Protein AF-A0A2P6VTB6-F1 (afdb_monomer_lite)

pLDDT: mean 85.29, std 10.43, range [51.31, 97.88]

Secondary structure (DSSP, 8-state):
-EEEPPTT--HHHHHTSSS--SEEEETTEEEEEETTEEEEEETTTTEEEEES---THHHHHHT--S----HHHHH-TTTHHHHHH-TT-------HHHHHHHHHH-TT--HHHHHHHHHHHHHHHSPEETTEEPPPPHHHHHHTS--HHHHHHHHHTSTT--HHHHHHHHHHTS--TT-----HHHHHHHHHHHSSPPPHHHHHHHHGGGHHHHHHHHHHHHHTT-STT----PPPPHHHHTT---

Structure (mmCIF, N/CA/C/O backbone):
data_AF-A0A2P6VTB6-F1
#
_entry.id   AF-A0A2P6VTB6-F1
#
loop_
_atom_site.group_PDB
_atom_site.id
_atom_site.type_symbol
_atom_site.label_atom_id
_atom_site.label_alt_id
_atom_site.label_comp_id
_atom_site.label_asym_id
_atom_site.label_entity_id
_atom_site.label_seq_id
_atom_site.pdbx_PDB_ins_code
_atom_site.Cartn_x
_atom_site.Cartn_y
_atom_site.Cartn_z
_atom_site.occupancy
_atom_site.B_iso_or_equiv
_atom_site.auth_seq_id
_atom_site.auth_comp_id
_atom_site.auth_asym_id
_atom_site.auth_atom_id
_atom_site.pdbx_PDB_model_num
ATOM 1 N N . MET A 1 1 ? -9.271 -1.803 -24.501 1.00 86.69 1 MET A N 1
ATOM 2 C CA . MET A 1 1 ? -8.778 -1.625 -25.882 1.00 86.69 1 MET A CA 1
ATOM 3 C C . MET A 1 1 ? -7.298 -2.010 -25.940 1.00 86.69 1 MET A C 1
ATOM 5 O O . MET A 1 1 ? -6.689 -2.180 -24.891 1.00 86.69 1 MET A O 1
ATOM 9 N N . SER A 1 2 ? -6.741 -2.247 -27.135 1.00 94.38 2 SER A N 1
ATOM 10 C CA . SER A 1 2 ? -5.307 -2.540 -27.313 1.00 94.38 2 SER A CA 1
ATOM 11 C C . SER A 1 2 ? -4.587 -1.292 -27.804 1.00 94.38 2 SER A C 1
ATOM 13 O O . SER A 1 2 ? -5.039 -0.669 -28.762 1.00 94.38 2 SER A O 1
ATOM 15 N N . HIS A 1 3 ? -3.459 -0.969 -27.182 1.00 95.38 3 HIS A N 1
ATOM 16 C CA . HIS A 1 3 ? -2.663 0.228 -27.444 1.00 95.38 3 HIS A CA 1
ATOM 17 C C . HIS A 1 3 ? -1.228 -0.151 -27.835 1.00 95.38 3 HIS A C 1
ATOM 19 O O . HIS A 1 3 ? -0.745 -1.203 -27.409 1.00 95.38 3 HIS A O 1
ATOM 25 N N . PRO A 1 4 ? -0.530 0.659 -28.649 1.00 93.75 4 PRO A N 1
ATOM 26 C CA . PRO A 1 4 ? 0.882 0.434 -28.946 1.00 93.75 4 PRO A CA 1
ATOM 27 C C . PRO A 1 4 ? 1.754 0.686 -27.708 1.00 93.75 4 PRO A C 1
ATOM 29 O O . PRO A 1 4 ? 1.423 1.505 -26.845 1.00 93.75 4 PRO A O 1
ATOM 32 N N . LEU A 1 5 ? 2.880 -0.020 -27.611 1.00 90.31 5 LEU A N 1
ATOM 33 C CA . LEU A 1 5 ? 3.903 0.267 -26.610 1.00 90.31 5 LEU A CA 1
ATOM 34 C C . LEU A 1 5 ? 4.670 1.553 -26.951 1.00 90.31 5 LEU A C 1
ATOM 36 O O . LEU A 1 5 ? 4.875 1.850 -28.127 1.00 90.31 5 LEU A O 1
ATOM 40 N N . PRO A 1 6 ? 5.167 2.289 -25.941 1.00 84.25 6 PRO A N 1
ATOM 41 C CA . PRO A 1 6 ? 6.078 3.402 -26.173 1.00 84.25 6 PRO A CA 1
ATOM 42 C C . PRO A 1 6 ? 7.370 2.951 -26.871 1.00 84.25 6 PRO A C 1
ATOM 44 O O . PRO A 1 6 ? 8.049 2.036 -26.401 1.00 84.25 6 PRO A O 1
ATOM 47 N N . ASP A 1 7 ? 7.758 3.643 -27.942 1.00 83.75 7 ASP A N 1
ATOM 48 C CA . ASP A 1 7 ? 8.920 3.276 -28.757 1.00 83.75 7 ASP A CA 1
ATOM 49 C C . ASP A 1 7 ? 10.234 3.252 -27.970 1.00 83.75 7 ASP A C 1
ATOM 51 O O . ASP A 1 7 ? 10.546 4.173 -27.212 1.00 83.75 7 ASP A O 1
ATOM 55 N N . GLY A 1 8 ? 11.051 2.221 -28.200 1.00 85.69 8 GLY A N 1
ATOM 56 C CA . GLY A 1 8 ? 12.431 2.148 -27.715 1.00 85.69 8 GLY A CA 1
ATOM 57 C C . GLY A 1 8 ? 12.584 1.980 -26.201 1.00 85.69 8 GLY A C 1
ATOM 58 O O . GLY A 1 8 ? 13.654 2.280 -25.678 1.00 85.69 8 GLY A O 1
ATOM 59 N N . VAL A 1 9 ? 11.542 1.557 -25.479 1.00 88.44 9 VAL A N 1
ATOM 60 C CA . VAL A 1 9 ? 11.652 1.156 -24.067 1.00 88.44 9 VAL A CA 1
ATOM 61 C C . VAL A 1 9 ? 12.290 -0.231 -23.942 1.00 88.44 9 VAL A C 1
ATOM 63 O O . VAL A 1 9 ? 11.958 -1.150 -24.683 1.00 88.44 9 VAL A O 1
ATOM 66 N N . ASP A 1 10 ? 13.198 -0.384 -22.984 1.00 91.00 10 ASP A N 1
ATOM 67 C CA . ASP A 1 10 ? 13.733 -1.677 -22.563 1.00 91.00 10 ASP A CA 1
ATOM 68 C C . ASP A 1 10 ? 12.869 -2.191 -21.406 1.00 91.00 10 ASP A C 1
ATOM 70 O O . ASP A 1 10 ? 13.062 -1.806 -20.250 1.00 91.00 10 ASP A O 1
ATOM 74 N N . LEU A 1 11 ? 11.846 -2.989 -21.731 1.00 92.75 11 LEU A N 1
ATOM 75 C CA . LEU A 1 11 ? 10.883 -3.483 -20.743 1.00 92.75 11 LEU A CA 1
ATOM 76 C C . LEU A 1 11 ? 11.554 -4.327 -19.662 1.00 92.75 11 LEU A C 1
ATOM 78 O O . LEU A 1 11 ? 11.193 -4.204 -18.495 1.00 92.75 11 LEU A O 1
ATOM 82 N N . GLU A 1 12 ? 12.530 -5.156 -20.033 1.00 91.81 12 GLU A N 1
ATOM 83 C CA . GLU A 1 12 ? 13.196 -6.043 -19.086 1.00 91.81 12 GLU A CA 1
ATOM 84 C C . GLU A 1 12 ? 13.965 -5.228 -18.043 1.00 91.81 12 GLU A C 1
ATOM 86 O O . GLU A 1 12 ? 13.734 -5.363 -16.837 1.00 91.81 12 GLU A O 1
ATOM 91 N N . ALA A 1 13 ? 14.801 -4.298 -18.510 1.00 89.81 13 ALA A N 1
ATOM 92 C CA . ALA A 1 13 ? 15.576 -3.437 -17.630 1.00 89.81 13 ALA A CA 1
ATOM 93 C C . ALA A 1 13 ? 14.684 -2.505 -16.791 1.00 89.81 13 ALA A C 1
ATOM 95 O O . ALA A 1 13 ? 15.004 -2.210 -15.638 1.00 89.81 13 ALA A O 1
ATOM 96 N N . CYS A 1 14 ? 13.555 -2.040 -17.336 1.00 91.62 14 CYS A N 1
ATOM 97 C CA . CYS A 1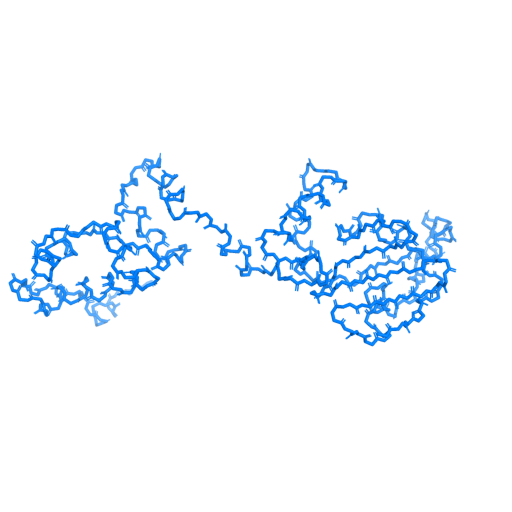 14 ? 12.656 -1.145 -16.613 1.00 91.62 14 CYS A CA 1
ATOM 98 C C . CYS A 1 14 ? 11.820 -1.875 -15.553 1.00 91.62 14 CYS A C 1
ATOM 100 O O . CYS A 1 14 ? 11.787 -1.441 -14.402 1.00 91.62 14 CYS A O 1
ATOM 102 N N . LEU A 1 15 ? 11.153 -2.968 -15.926 1.00 93.69 15 LEU A N 1
ATOM 103 C CA . LEU A 1 15 ? 10.133 -3.622 -15.100 1.00 93.69 15 LEU A CA 1
ATOM 104 C C . LEU A 1 15 ? 10.715 -4.646 -14.122 1.00 93.69 15 LEU A C 1
ATOM 106 O O . LEU A 1 15 ? 10.150 -4.848 -13.049 1.00 93.69 15 LEU A O 1
ATOM 110 N N . PHE A 1 16 ? 11.858 -5.249 -14.461 1.00 91.81 16 PHE A N 1
ATOM 111 C CA . PHE A 1 16 ? 12.511 -6.278 -13.645 1.00 91.81 16 PHE A CA 1
ATOM 112 C C . PHE A 1 16 ? 13.874 -5.837 -13.086 1.00 91.81 16 PHE A C 1
ATOM 114 O O . PHE A 1 16 ? 14.456 -6.536 -12.258 1.00 91.81 16 PHE A O 1
ATOM 121 N N . GLY A 1 17 ? 14.361 -4.644 -13.453 1.00 85.75 17 GLY A N 1
ATOM 122 C CA . GLY A 1 17 ? 15.642 -4.080 -13.000 1.00 85.75 17 GLY A CA 1
ATOM 123 C C . GLY A 1 17 ? 15.677 -3.568 -11.552 1.00 85.75 17 GLY A C 1
ATOM 124 O O . GLY A 1 17 ? 16.596 -2.841 -11.185 1.00 85.75 17 GLY A O 1
ATOM 125 N N . GLY A 1 18 ? 14.683 -3.911 -10.725 1.00 86.50 18 GLY A N 1
ATOM 126 C CA . GLY A 1 18 ? 14.663 -3.618 -9.286 1.00 86.50 18 GLY A CA 1
ATOM 127 C C . GLY A 1 18 ? 14.080 -2.261 -8.880 1.00 86.50 18 GLY A C 1
ATOM 128 O O . GLY A 1 18 ? 14.090 -1.938 -7.695 1.00 86.50 18 GLY A O 1
ATOM 129 N N . GLN A 1 19 ? 13.558 -1.472 -9.824 1.00 91.81 19 GLN A N 1
ATOM 130 C CA . GLN A 1 19 ? 12.785 -0.264 -9.505 1.00 91.81 19 GLN A CA 1
ATOM 131 C C . GLN A 1 19 ? 11.294 -0.554 -9.290 1.00 91.81 19 GLN A C 1
ATOM 133 O O . GLN A 1 19 ? 10.661 0.175 -8.535 1.00 91.81 19 GLN A O 1
ATOM 138 N N . ALA A 1 20 ? 10.754 -1.616 -9.895 1.00 92.06 20 ALA A N 1
ATOM 139 C CA . ALA A 1 20 ? 9.372 -2.059 -9.727 1.00 92.06 20 ALA A CA 1
ATOM 140 C C . ALA A 1 20 ? 9.301 -3.530 -9.299 1.00 92.06 20 ALA A C 1
ATOM 142 O O . ALA A 1 20 ? 10.211 -4.318 -9.557 1.00 92.06 20 ALA A O 1
ATOM 143 N N . PHE A 1 21 ? 8.202 -3.890 -8.630 1.00 93.19 21 PHE A N 1
ATOM 144 C CA . PHE A 1 21 ? 8.019 -5.214 -8.018 1.00 93.19 21 PHE A CA 1
ATOM 145 C C . PHE A 1 21 ? 6.604 -5.784 -8.197 1.00 93.19 21 PHE A C 1
ATOM 147 O O . PHE A 1 21 ? 6.263 -6.806 -7.606 1.00 93.19 21 PHE A O 1
ATOM 154 N N . THR A 1 22 ? 5.769 -5.124 -8.995 1.00 94.56 22 THR A N 1
ATOM 155 C CA . THR A 1 22 ? 4.380 -5.518 -9.275 1.00 94.56 22 THR A CA 1
ATOM 156 C C . THR A 1 22 ? 4.203 -6.058 -10.692 1.00 94.56 22 THR A C 1
ATOM 158 O O . THR A 1 22 ? 3.074 -6.175 -11.154 1.00 94.56 22 THR A O 1
ATOM 161 N N . TRP A 1 23 ? 5.307 -6.395 -11.368 1.00 95.88 23 TRP A N 1
ATOM 162 C CA . TRP A 1 23 ? 5.338 -6.978 -12.709 1.00 95.88 23 TRP A CA 1
ATOM 163 C C . TRP A 1 23 ? 5.807 -8.431 -12.665 1.00 95.88 23 TRP A C 1
ATOM 165 O O . TRP A 1 23 ? 6.668 -8.785 -11.851 1.00 95.88 23 TRP A O 1
ATOM 175 N N . TRP A 1 24 ? 5.251 -9.267 -13.537 1.00 93.44 24 TRP A N 1
ATOM 176 C CA . TRP A 1 24 ? 5.597 -10.678 -13.685 1.00 93.44 24 TRP A CA 1
ATOM 177 C C . TRP A 1 24 ? 5.439 -11.134 -15.139 1.00 93.44 24 TRP A C 1
ATOM 179 O O . TRP A 1 24 ? 4.647 -10.580 -15.895 1.00 93.44 24 TRP A O 1
ATOM 189 N N . SER A 1 25 ? 6.194 -12.154 -15.539 1.00 92.19 25 SER A N 1
ATOM 190 C CA . SER A 1 25 ? 5.983 -12.827 -16.824 1.00 92.19 25 SER A CA 1
ATOM 191 C C . SER A 1 25 ? 4.843 -13.839 -16.698 1.00 92.19 25 SER A C 1
ATOM 193 O O . SER A 1 25 ? 4.791 -14.582 -15.713 1.00 92.19 25 SER A O 1
ATOM 195 N N . ALA A 1 26 ? 3.958 -13.890 -17.689 1.00 90.25 26 ALA A N 1
ATOM 196 C CA . ALA A 1 26 ? 2.899 -14.886 -17.797 1.00 90.25 26 ALA A CA 1
ATOM 197 C C . ALA A 1 26 ? 2.820 -15.374 -19.247 1.00 90.25 26 ALA A C 1
ATOM 199 O O . ALA A 1 26 ? 2.449 -14.613 -20.130 1.00 90.25 26 ALA A O 1
ATOM 200 N N . ASP A 1 27 ? 3.177 -16.634 -19.493 1.00 89.06 27 ASP A N 1
ATOM 201 C CA . ASP A 1 27 ? 3.261 -17.204 -20.844 1.00 89.06 27 ASP A CA 1
ATOM 202 C C . ASP A 1 27 ? 4.061 -16.295 -21.805 1.00 89.06 27 ASP A C 1
ATOM 204 O O . ASP A 1 27 ? 5.255 -16.075 -21.587 1.00 89.06 27 ASP A O 1
ATOM 208 N N . ASP A 1 28 ? 3.400 -15.747 -22.829 1.00 91.38 28 ASP A N 1
ATOM 209 C CA . ASP A 1 28 ? 3.975 -14.847 -23.836 1.00 91.38 28 ASP A CA 1
ATOM 210 C C . ASP A 1 28 ? 3.754 -13.351 -23.520 1.00 91.38 28 ASP A C 1
ATOM 212 O O . ASP A 1 28 ? 4.103 -12.489 -24.330 1.00 91.38 28 ASP A O 1
ATOM 216 N N . THR A 1 29 ? 3.171 -13.016 -22.363 1.00 95.38 29 THR A N 1
ATOM 217 C CA . THR A 1 29 ? 2.898 -11.637 -21.933 1.00 95.38 29 THR A CA 1
ATOM 218 C C . THR A 1 29 ? 3.708 -11.229 -20.702 1.00 95.38 29 THR A C 1
ATOM 220 O O . THR A 1 29 ? 4.228 -12.036 -19.924 1.00 95.38 29 THR A O 1
ATOM 223 N N . ILE A 1 30 ? 3.834 -9.916 -20.528 1.00 96.75 30 ILE A N 1
ATOM 224 C CA . ILE A 1 30 ? 4.301 -9.291 -19.295 1.00 96.75 30 ILE A CA 1
ATOM 225 C C . ILE A 1 30 ? 3.090 -8.650 -18.633 1.00 96.75 30 ILE A C 1
ATOM 227 O O . ILE A 1 30 ? 2.462 -7.749 -19.185 1.00 96.75 30 ILE A O 1
ATOM 231 N N . GLU A 1 31 ? 2.779 -9.102 -17.434 1.00 96.69 31 GLU A N 1
ATOM 232 C CA . GLU A 1 31 ? 1.645 -8.638 -16.654 1.00 96.69 31 GLU A CA 1
ATOM 233 C C . GLU A 1 31 ? 2.121 -7.719 -15.534 1.00 96.69 31 GLU A C 1
ATOM 235 O O . GLU A 1 31 ? 3.214 -7.891 -14.987 1.00 96.69 31 GLU A O 1
ATOM 240 N N . GLY A 1 32 ? 1.293 -6.750 -15.163 1.00 96.44 32 GLY A N 1
ATOM 241 C CA . GLY A 1 32 ? 1.609 -5.830 -14.085 1.00 96.44 32 GLY A CA 1
ATOM 242 C C . GLY A 1 32 ? 0.392 -5.245 -13.405 1.00 96.44 32 GLY A C 1
ATOM 243 O O . GLY A 1 32 ? -0.698 -5.176 -13.971 1.00 96.44 32 GLY A O 1
ATOM 244 N N . LEU A 1 33 ? 0.601 -4.793 -12.174 1.00 96.81 33 LEU A N 1
ATOM 245 C CA . LEU A 1 33 ? -0.372 -4.019 -11.415 1.00 96.81 33 LEU A CA 1
ATOM 246 C C . LEU A 1 33 ? 0.199 -2.637 -11.139 1.00 96.81 33 LEU A C 1
ATOM 248 O O . LEU A 1 33 ? 1.287 -2.514 -10.571 1.00 96.81 33 LEU A O 1
ATOM 252 N N . THR A 1 34 ? -0.543 -1.605 -11.523 1.00 95.69 34 THR A N 1
ATOM 253 C CA . THR A 1 34 ? -0.240 -0.237 -11.107 1.00 95.69 34 THR A CA 1
ATOM 254 C C . THR A 1 34 ? -1.479 0.647 -11.127 1.00 95.69 34 THR A C 1
ATOM 256 O O . THR A 1 34 ? -2.328 0.520 -12.012 1.00 95.69 34 THR A O 1
ATOM 259 N N . ARG A 1 35 ? -1.602 1.549 -10.150 1.00 95.19 35 ARG A N 1
ATOM 260 C CA . ARG A 1 35 ? -2.705 2.517 -10.018 1.00 95.19 35 ARG A CA 1
ATOM 261 C C . ARG A 1 35 ? -4.078 1.840 -10.106 1.00 95.19 35 ARG A C 1
ATOM 263 O O . ARG A 1 35 ? -4.944 2.249 -10.887 1.00 95.19 35 ARG A O 1
ATOM 270 N N . GLY A 1 36 ? -4.239 0.732 -9.378 1.00 94.81 36 GLY A N 1
ATOM 271 C CA . GLY A 1 36 ? -5.474 -0.065 -9.367 1.00 94.81 36 GLY A CA 1
ATOM 272 C C . GLY A 1 36 ? -5.839 -0.702 -10.714 1.00 94.81 36 GLY A C 1
ATOM 273 O O . GLY A 1 36 ? -6.993 -1.054 -10.934 1.00 94.81 36 GLY A O 1
ATOM 274 N N . THR A 1 37 ? -4.886 -0.802 -11.642 1.00 97.06 37 THR A N 1
ATOM 275 C CA . THR A 1 37 ? -5.102 -1.282 -13.010 1.00 97.06 37 THR A CA 1
ATOM 276 C C . THR A 1 37 ? -4.205 -2.487 -13.270 1.00 97.06 37 THR A C 1
ATOM 278 O O . THR A 1 37 ? -3.004 -2.437 -12.997 1.00 97.06 37 THR A O 1
ATOM 281 N N . ARG A 1 38 ? -4.778 -3.563 -13.815 1.00 97.38 38 ARG A N 1
ATOM 282 C CA . ARG A 1 38 ? -4.015 -4.673 -14.389 1.00 97.38 38 ARG A CA 1
ATOM 283 C C . ARG A 1 38 ? -3.624 -4.311 -15.813 1.00 97.38 38 ARG A C 1
ATOM 285 O O . ARG A 1 38 ? -4.484 -3.931 -16.601 1.00 97.38 38 ARG A O 1
ATOM 292 N N . VAL A 1 39 ? -2.345 -4.435 -16.135 1.00 97.50 39 VAL A N 1
ATOM 293 C CA . VAL A 1 39 ? -1.781 -4.184 -17.462 1.00 97.50 39 VAL A CA 1
ATOM 294 C C . VAL A 1 39 ? -1.221 -5.494 -18.004 1.00 97.50 39 VAL A C 1
ATOM 296 O O . VAL A 1 39 ? -0.474 -6.167 -17.303 1.00 97.50 39 VAL A O 1
ATOM 299 N N . SER A 1 40 ? -1.556 -5.825 -19.248 1.00 97.25 40 SER A N 1
ATOM 300 C CA . SER A 1 40 ? -1.017 -6.972 -19.986 1.00 97.25 40 SER A CA 1
ATOM 301 C C . SER A 1 40 ? -0.289 -6.456 -21.220 1.00 97.25 40 SER A C 1
ATOM 303 O O . SER A 1 40 ? -0.914 -5.870 -22.106 1.00 97.25 40 SER A O 1
ATOM 305 N N . ILE A 1 41 ? 1.017 -6.683 -21.296 1.00 97.62 41 ILE A N 1
ATOM 306 C CA . ILE A 1 41 ? 1.893 -6.296 -22.402 1.00 97.62 41 ILE A CA 1
ATOM 307 C C . ILE A 1 41 ? 2.216 -7.533 -23.242 1.00 97.62 41 ILE A C 1
ATOM 309 O O . ILE A 1 41 ? 2.724 -8.518 -22.721 1.00 97.62 41 ILE A O 1
ATOM 313 N N . ASP A 1 42 ? 1.985 -7.452 -24.548 1.00 96.38 42 ASP A N 1
ATOM 314 C CA . ASP A 1 42 ? 2.505 -8.382 -25.550 1.00 96.38 42 ASP A CA 1
ATOM 315 C C . ASP A 1 42 ? 3.794 -7.778 -26.143 1.00 96.38 42 ASP A C 1
ATOM 317 O O . ASP A 1 42 ? 3.728 -6.868 -26.985 1.00 96.38 42 ASP A O 1
ATOM 321 N N . PRO A 1 43 ? 4.981 -8.231 -25.696 1.00 92.19 43 PRO A N 1
ATOM 322 C CA . PRO A 1 43 ? 6.251 -7.668 -26.136 1.00 92.19 43 PRO A CA 1
ATOM 323 C C . PRO A 1 43 ? 6.584 -8.028 -27.590 1.00 92.19 43 PRO A C 1
ATOM 325 O O . PRO A 1 43 ? 7.368 -7.321 -28.219 1.00 92.19 43 PRO A O 1
ATOM 328 N N . VAL A 1 44 ? 5.993 -9.096 -28.142 1.00 91.62 44 VAL A N 1
ATOM 329 C CA . VAL A 1 44 ? 6.240 -9.545 -29.521 1.00 91.62 44 VAL A CA 1
ATOM 330 C C . VAL A 1 44 ? 5.464 -8.681 -30.508 1.00 91.62 44 VAL A C 1
ATOM 332 O O . VAL A 1 44 ? 6.005 -8.262 -31.530 1.00 91.62 44 VAL A O 1
ATOM 335 N N . ARG A 1 45 ? 4.195 -8.394 -30.203 1.00 94.00 45 ARG A N 1
ATOM 336 C CA . ARG A 1 45 ? 3.349 -7.511 -31.020 1.00 94.00 45 ARG A CA 1
ATOM 337 C C . ARG A 1 45 ? 3.604 -6.034 -30.761 1.00 94.00 45 ARG A C 1
ATOM 339 O O . ARG A 1 45 ? 3.174 -5.205 -31.558 1.00 94.00 45 ARG A O 1
ATOM 346 N N . GLY A 1 46 ? 4.286 -5.704 -29.668 1.00 93.38 46 GLY A N 1
ATOM 347 C CA . GLY A 1 46 ? 4.538 -4.322 -29.284 1.00 93.38 46 GLY A CA 1
ATOM 348 C C . GLY A 1 46 ? 3.266 -3.614 -28.821 1.00 93.38 46 GLY A C 1
ATOM 349 O O . GLY A 1 46 ? 3.086 -2.429 -29.092 1.00 93.38 46 GLY A O 1
ATOM 350 N N . THR A 1 47 ? 2.356 -4.338 -28.167 1.00 96.00 47 THR A N 1
ATOM 351 C CA . THR A 1 47 ? 1.043 -3.822 -27.758 1.00 96.00 47 THR A CA 1
ATOM 352 C C . THR A 1 47 ? 0.759 -4.103 -26.295 1.00 96.00 47 THR A C 1
ATOM 354 O O . THR A 1 47 ? 1.343 -5.005 -25.705 1.00 96.00 47 THR A O 1
ATOM 357 N N . TRP A 1 48 ? -0.179 -3.374 -25.707 1.00 97.38 48 TRP A N 1
ATOM 358 C CA . TRP A 1 48 ? -0.646 -3.623 -24.352 1.00 97.38 48 TRP A CA 1
ATOM 359 C C . TRP A 1 48 ? -2.148 -3.380 -24.215 1.00 97.38 48 TRP A C 1
ATOM 361 O O . TRP A 1 48 ? -2.765 -2.668 -25.007 1.00 97.38 48 TRP A O 1
ATOM 371 N N . THR A 1 49 ? -2.734 -3.991 -23.194 1.00 97.50 49 THR A N 1
ATOM 372 C CA . THR A 1 49 ? -4.133 -3.826 -22.791 1.00 97.50 49 THR A CA 1
ATOM 373 C C . THR A 1 49 ? -4.200 -3.577 -21.289 1.00 97.50 49 THR A C 1
ATOM 375 O O . THR A 1 49 ? -3.230 -3.825 -20.566 1.00 97.50 49 THR A O 1
ATOM 378 N N . SER A 1 50 ? -5.335 -3.077 -20.804 1.00 97.88 50 SER A N 1
ATOM 379 C CA . SER A 1 50 ? -5.552 -2.882 -19.373 1.00 97.88 50 SER A CA 1
ATOM 380 C C . SER A 1 50 ? -6.973 -3.190 -18.931 1.00 97.88 50 SER A C 1
ATOM 382 O O . SER A 1 50 ? -7.915 -3.102 -19.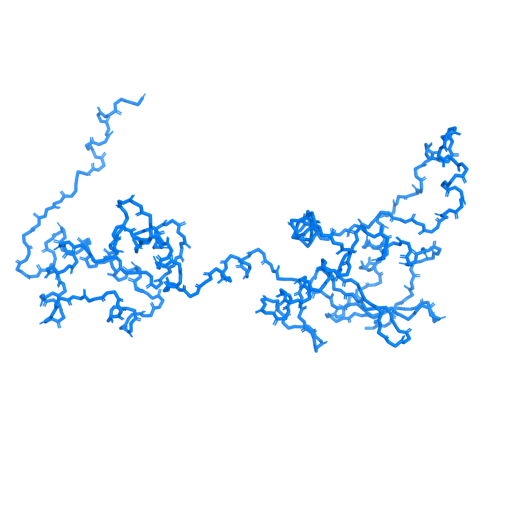720 1.00 97.88 50 SER A O 1
ATOM 384 N N . THR A 1 51 ? -7.103 -3.528 -17.648 1.00 96.88 51 THR A N 1
ATOM 385 C CA . THR A 1 51 ? -8.380 -3.622 -16.944 1.00 96.88 51 THR A CA 1
ATOM 386 C C . THR A 1 51 ? -8.291 -2.871 -15.607 1.00 96.88 51 THR A C 1
ATOM 388 O O . THR A 1 51 ? -7.416 -3.196 -14.802 1.00 96.88 51 THR A O 1
ATOM 391 N N . PRO A 1 52 ? -9.171 -1.888 -15.329 1.00 96.31 52 PRO A N 1
ATOM 392 C CA . PRO A 1 52 ? -10.138 -1.305 -16.265 1.00 96.31 52 PRO A CA 1
ATOM 393 C C . PRO A 1 52 ? -9.442 -0.675 -17.477 1.00 96.31 52 PRO A C 1
ATOM 395 O O . PRO A 1 52 ? -8.247 -0.398 -17.426 1.00 96.31 52 PRO A O 1
ATOM 398 N N . ASP A 1 53 ? -10.194 -0.462 -18.556 1.00 97.19 53 ASP A N 1
ATOM 399 C CA . ASP A 1 53 ? -9.640 0.100 -19.787 1.00 97.19 53 ASP A CA 1
ATOM 400 C C . ASP A 1 53 ? -9.075 1.509 -19.545 1.00 97.19 53 ASP A C 1
ATOM 402 O O . ASP A 1 53 ? -9.742 2.366 -18.953 1.00 97.19 53 ASP A O 1
ATOM 406 N N . ARG A 1 54 ? -7.841 1.744 -19.990 1.00 96.75 54 ARG A N 1
ATOM 407 C CA . ARG A 1 54 ? -7.126 3.022 -19.893 1.00 96.75 54 ARG A CA 1
ATOM 408 C C . ARG A 1 54 ? -6.733 3.505 -21.281 1.00 96.75 54 ARG A C 1
ATOM 410 O O . ARG A 1 54 ? -6.544 2.700 -22.182 1.00 96.75 54 ARG A O 1
ATOM 417 N N . ASP A 1 55 ? -6.585 4.817 -21.438 1.00 95.19 55 ASP A N 1
ATOM 418 C CA . ASP A 1 55 ? -6.089 5.399 -22.682 1.00 95.19 55 ASP A CA 1
ATOM 419 C C . ASP A 1 55 ? -4.601 5.085 -22.924 1.00 95.19 55 ASP A C 1
ATOM 421 O O . ASP A 1 55 ? -3.862 4.688 -22.019 1.00 95.19 55 ASP A O 1
ATOM 425 N N . GLU A 1 56 ? -4.151 5.302 -24.162 1.00 90.31 56 GLU A N 1
ATOM 426 C CA . GLU A 1 56 ? -2.777 5.022 -24.595 1.00 90.31 56 GLU A CA 1
ATOM 427 C C . GLU A 1 56 ? -1.698 5.750 -23.771 1.00 90.31 56 GLU A C 1
ATOM 429 O O . GLU A 1 56 ? -0.575 5.256 -23.641 1.00 90.31 56 GLU A O 1
ATOM 434 N N . GLY A 1 57 ? -2.036 6.896 -23.171 1.00 91.69 57 GLY A N 1
ATOM 435 C CA . GLY A 1 57 ? -1.132 7.702 -22.360 1.00 91.69 57 GLY A CA 1
ATOM 436 C C . GLY A 1 57 ? -0.841 7.098 -20.987 1.00 91.69 57 GLY A C 1
ATOM 437 O O . GLY A 1 57 ? 0.176 7.437 -20.382 1.00 91.69 57 GLY A O 1
ATOM 438 N N . PHE A 1 58 ? -1.672 6.174 -20.495 1.00 94.56 58 PHE A N 1
ATOM 439 C CA . PHE A 1 58 ? -1.535 5.608 -19.152 1.00 94.56 58 PHE A CA 1
ATOM 440 C C . PHE A 1 58 ? -0.219 4.846 -18.960 1.00 94.56 58 PHE A C 1
ATOM 442 O O . PHE A 1 58 ? 0.558 5.156 -18.049 1.00 94.56 58 PHE A O 1
ATOM 449 N N . LEU A 1 59 ? 0.062 3.862 -19.824 1.00 93.81 59 LEU A N 1
ATOM 450 C CA . LEU A 1 59 ? 1.299 3.088 -19.718 1.00 93.81 59 LEU A CA 1
ATOM 451 C C . LEU A 1 59 ? 2.513 3.922 -20.139 1.00 93.81 59 LEU A C 1
ATOM 453 O O . LEU A 1 59 ? 3.583 3.768 -19.554 1.00 93.81 59 LEU A O 1
ATOM 457 N N . ALA A 1 60 ? 2.351 4.834 -21.103 1.00 90.31 60 ALA A N 1
ATOM 458 C CA . ALA A 1 60 ? 3.410 5.756 -21.508 1.00 90.31 60 ALA A CA 1
ATOM 459 C C . ALA A 1 60 ? 3.866 6.648 -20.343 1.00 90.31 60 ALA A C 1
ATOM 461 O O . ALA A 1 60 ? 5.067 6.781 -20.114 1.00 90.31 60 ALA A O 1
ATOM 462 N N . ALA A 1 61 ? 2.927 7.183 -19.557 1.00 90.31 61 ALA A N 1
ATOM 463 C CA . ALA A 1 61 ? 3.239 7.946 -18.355 1.00 90.31 61 ALA A CA 1
ATOM 464 C C . ALA A 1 61 ? 3.994 7.092 -17.323 1.00 90.31 61 ALA A C 1
ATOM 466 O O . ALA A 1 61 ? 5.020 7.531 -16.804 1.00 90.31 61 ALA A O 1
ATOM 467 N N . TYR A 1 62 ? 3.542 5.855 -17.074 1.00 93.31 62 TYR A N 1
ATOM 468 C CA . TYR A 1 62 ? 4.200 4.933 -16.140 1.00 93.31 62 TYR A CA 1
ATOM 469 C C . TYR A 1 62 ? 5.623 4.552 -16.572 1.00 93.31 62 TYR A C 1
ATOM 471 O O . TYR A 1 62 ? 6.553 4.634 -15.772 1.00 93.31 62 TYR A O 1
ATOM 479 N N . LEU A 1 63 ? 5.818 4.179 -17.842 1.00 90.62 63 LEU A N 1
ATOM 480 C CA . LEU A 1 63 ? 7.115 3.782 -18.406 1.00 90.62 63 LEU A CA 1
ATOM 481 C C . LEU A 1 63 ? 8.072 4.965 -18.618 1.00 90.62 63 LEU A C 1
ATOM 483 O O . LEU A 1 63 ? 9.101 4.818 -19.274 1.00 90.62 63 LEU A O 1
ATOM 487 N N . GLY A 1 64 ? 7.761 6.128 -18.057 1.00 75.44 64 GLY A N 1
ATOM 488 C CA . GLY A 1 64 ? 8.614 7.299 -18.064 1.00 75.44 64 GLY A CA 1
ATOM 489 C C . GLY A 1 64 ? 7.901 8.492 -18.674 1.00 75.44 64 GLY A C 1
ATOM 490 O O . GLY A 1 64 ? 7.752 8.599 -19.889 1.00 75.44 64 GLY A O 1
ATOM 491 N N . ARG A 1 65 ? 7.565 9.436 -17.793 1.00 56.38 65 ARG A N 1
ATOM 492 C CA . ARG A 1 65 ? 7.358 10.868 -18.052 1.00 56.38 65 ARG A CA 1
ATOM 493 C C . ARG A 1 65 ? 8.261 11.330 -19.202 1.00 56.38 65 ARG A C 1
ATOM 495 O O . ARG A 1 65 ? 9.456 11.065 -19.118 1.00 56.38 65 ARG A O 1
ATOM 502 N N . GLU A 1 66 ? 7.740 12.027 -20.217 1.00 51.31 66 GLU A N 1
ATOM 503 C CA . GLU A 1 66 ? 8.496 12.643 -21.331 1.00 51.31 66 GLU A CA 1
ATOM 504 C C . GLU A 1 66 ? 9.740 13.429 -20.861 1.00 51.31 66 GLU A C 1
ATOM 506 O O . GLU A 1 66 ? 9.752 14.653 -20.724 1.00 51.31 66 GLU A O 1
ATOM 511 N N . ARG A 1 67 ? 10.829 12.728 -20.574 1.00 54.47 67 ARG A N 1
ATOM 512 C CA . ARG A 1 67 ? 12.106 13.298 -20.182 1.00 54.47 67 ARG A CA 1
ATOM 513 C C . ARG A 1 67 ? 13.138 12.531 -20.966 1.00 54.47 67 ARG A C 1
ATOM 515 O O . ARG A 1 67 ? 13.522 11.419 -20.618 1.00 54.47 67 ARG A O 1
ATOM 522 N N . THR A 1 68 ? 13.553 13.157 -22.062 1.00 56.19 68 THR A N 1
ATOM 523 C CA . THR A 1 68 ? 14.808 12.878 -22.757 1.00 56.19 68 THR A CA 1
ATOM 524 C C . THR A 1 68 ? 15.851 12.395 -21.759 1.00 56.19 68 THR A C 1
ATOM 526 O O . THR A 1 68 ? 16.044 13.057 -20.731 1.00 56.19 68 THR A O 1
ATOM 529 N N . ARG A 1 69 ? 16.519 11.271 -22.061 1.00 64.31 69 ARG A N 1
ATOM 530 C CA . ARG A 1 69 ? 17.712 10.813 -21.337 1.00 64.31 69 ARG A CA 1
ATOM 531 C C . ARG A 1 69 ? 18.518 12.040 -20.896 1.00 64.31 69 ARG A C 1
ATOM 533 O O . ARG A 1 69 ? 18.842 12.849 -21.770 1.00 64.31 69 ARG A O 1
ATOM 540 N N . PRO A 1 70 ? 18.809 12.217 -19.594 1.00 66.25 70 PRO A N 1
ATOM 541 C CA . PRO A 1 70 ? 19.495 13.409 -19.127 1.00 66.25 70 PRO A CA 1
ATOM 542 C C . PRO A 1 70 ? 20.757 13.619 -19.959 1.00 66.25 70 PRO A C 1
ATOM 544 O O . PRO A 1 70 ? 21.631 12.753 -19.971 1.00 66.25 70 PRO A O 1
ATOM 547 N N . ARG A 1 71 ? 20.841 14.743 -20.680 1.00 68.19 71 ARG A N 1
ATOM 548 C CA . ARG A 1 71 ? 21.996 15.064 -21.533 1.00 68.19 71 ARG A CA 1
ATOM 549 C C . ARG A 1 71 ? 23.309 14.935 -20.752 1.00 68.19 71 ARG A C 1
ATOM 551 O O . ARG A 1 71 ? 24.272 14.378 -21.264 1.00 68.19 71 ARG A O 1
ATOM 558 N N . ALA A 1 72 ? 23.269 15.327 -19.478 1.00 74.88 72 ALA A N 1
ATOM 559 C CA . ALA A 1 72 ? 24.357 15.176 -18.523 1.00 74.88 72 ALA A CA 1
ATOM 560 C C . ALA A 1 72 ? 24.888 13.734 -18.412 1.00 74.88 72 ALA A C 1
ATOM 562 O O . ALA A 1 72 ? 26.094 13.560 -18.387 1.00 74.88 72 ALA A O 1
ATOM 563 N N . LEU A 1 73 ? 24.034 12.700 -18.423 1.00 79.38 73 LEU A N 1
ATOM 564 C CA . LEU A 1 73 ? 24.491 11.303 -18.352 1.00 79.38 73 LEU A CA 1
ATOM 565 C C . LEU A 1 73 ? 25.209 10.858 -19.625 1.00 79.38 73 LEU A C 1
ATOM 567 O O . LEU A 1 73 ? 26.108 10.034 -19.554 1.00 79.38 73 LEU A O 1
ATOM 571 N N . ALA A 1 74 ? 24.803 11.357 -20.796 1.00 76.19 74 ALA A N 1
ATOM 572 C CA . ALA A 1 74 ? 25.449 10.995 -22.057 1.00 76.19 74 ALA A CA 1
ATOM 573 C C . ALA A 1 74 ? 26.835 11.647 -22.205 1.00 76.19 74 ALA A C 1
ATOM 575 O O . ALA A 1 74 ? 27.719 11.068 -22.842 1.00 76.19 74 ALA A O 1
ATOM 576 N N . GLU A 1 75 ? 27.003 12.832 -21.622 1.00 83.56 75 GLU A N 1
ATOM 577 C CA . GLU A 1 75 ? 28.246 13.608 -21.600 1.00 83.56 75 GLU A CA 1
ATOM 578 C C . GLU A 1 75 ? 29.127 13.280 -20.375 1.00 83.56 75 GLU A C 1
ATOM 580 O O . GLU A 1 75 ? 30.264 13.742 -20.308 1.00 83.56 75 GLU A O 1
ATOM 585 N N . ASP A 1 76 ? 28.637 12.457 -19.440 1.00 89.12 76 ASP A N 1
ATOM 586 C CA . ASP A 1 76 ? 29.364 12.064 -18.233 1.00 89.12 76 ASP A CA 1
ATOM 587 C C . ASP A 1 76 ? 30.609 11.216 -18.576 1.00 89.12 76 ASP A C 1
ATOM 589 O O . ASP A 1 76 ? 30.496 10.246 -19.343 1.00 89.12 76 ASP A O 1
ATOM 593 N N . PRO A 1 77 ? 31.798 11.558 -18.042 1.00 91.06 77 PRO A N 1
ATOM 594 C CA . PRO A 1 77 ? 33.043 10.867 -18.369 1.00 91.06 77 PRO A CA 1
ATOM 595 C C . PRO A 1 77 ? 33.072 9.413 -17.881 1.00 91.06 77 PRO A C 1
ATOM 597 O O . PRO A 1 77 ? 33.676 8.570 -18.547 1.00 91.06 77 PRO A O 1
ATOM 600 N N . ASP A 1 78 ? 32.387 9.104 -16.780 1.00 92.88 78 ASP A N 1
ATOM 601 C CA . ASP A 1 78 ? 32.410 7.786 -16.147 1.00 92.88 78 ASP A CA 1
ATOM 602 C C . ASP A 1 78 ? 31.199 6.941 -16.574 1.00 92.88 78 ASP A C 1
ATOM 604 O O . ASP A 1 78 ? 31.308 5.743 -16.849 1.00 92.88 78 ASP A O 1
ATOM 608 N N . LEU A 1 79 ? 30.028 7.570 -16.689 1.00 88.56 79 LEU A N 1
ATOM 609 C CA . LEU A 1 79 ? 28.751 6.911 -16.946 1.00 88.56 79 LEU A CA 1
ATOM 610 C C . LEU A 1 79 ? 28.319 6.966 -18.413 1.00 88.56 79 LEU A C 1
ATOM 612 O O . LEU A 1 79 ? 27.502 6.143 -18.827 1.00 88.56 79 LEU A O 1
ATOM 616 N N . GLY A 1 80 ? 28.858 7.868 -19.238 1.00 88.25 80 GLY A N 1
ATOM 617 C CA . GLY A 1 80 ? 28.365 8.095 -20.601 1.00 88.25 80 GLY A CA 1
ATOM 618 C C . GLY A 1 80 ? 28.484 6.884 -21.519 1.00 88.25 80 GLY A C 1
ATOM 619 O O . GLY A 1 80 ? 27.564 6.587 -22.290 1.00 88.25 80 GLY A O 1
ATOM 620 N N . ALA A 1 81 ? 29.585 6.134 -21.419 1.00 89.25 81 ALA A N 1
ATOM 621 C CA . ALA A 1 81 ? 29.757 4.892 -22.170 1.00 89.25 81 ALA A CA 1
ATOM 622 C C . ALA A 1 81 ? 28.742 3.821 -21.741 1.00 89.25 81 ALA A C 1
ATOM 624 O O . ALA A 1 81 ? 28.199 3.120 -22.594 1.00 89.25 81 ALA A O 1
ATOM 625 N N . LEU A 1 82 ? 28.452 3.728 -20.440 1.00 88.81 82 LEU A N 1
ATOM 626 C CA . LEU A 1 82 ? 27.484 2.784 -19.889 1.00 88.81 82 LEU A CA 1
ATOM 627 C C . LEU A 1 82 ? 26.049 3.178 -20.263 1.00 88.81 82 LEU A C 1
ATOM 629 O O . LEU A 1 82 ? 25.301 2.354 -20.785 1.00 88.81 82 LEU A O 1
ATOM 633 N N . ALA A 1 83 ? 25.687 4.452 -20.101 1.00 85.62 83 ALA A N 1
ATOM 634 C CA . ALA A 1 83 ? 24.381 4.982 -20.470 1.00 85.62 83 ALA A CA 1
ATOM 635 C C . ALA A 1 83 ? 24.071 4.706 -21.949 1.00 85.62 83 ALA A C 1
ATOM 637 O O . ALA A 1 83 ? 22.994 4.202 -22.279 1.00 85.62 83 ALA A O 1
ATOM 638 N N . ARG A 1 84 ? 25.023 4.946 -22.865 1.00 85.56 84 ARG A N 1
ATOM 639 C CA . ARG A 1 84 ? 24.860 4.649 -24.303 1.00 85.56 84 ARG A CA 1
ATOM 640 C C . ARG A 1 84 ? 24.531 3.182 -24.607 1.00 85.56 84 ARG A C 1
ATOM 642 O O . ARG A 1 84 ? 23.870 2.939 -25.609 1.00 85.56 84 ARG A O 1
ATOM 649 N N . ARG A 1 85 ? 24.920 2.232 -23.749 1.00 89.00 85 ARG A N 1
ATOM 650 C CA . ARG A 1 85 ? 24.631 0.795 -23.923 1.00 89.00 85 ARG A CA 1
ATOM 651 C C . ARG A 1 85 ? 23.233 0.379 -23.459 1.00 89.00 85 ARG A C 1
ATOM 653 O O . ARG A 1 85 ? 22.819 -0.720 -23.794 1.00 89.00 85 ARG A O 1
ATOM 660 N N . MET A 1 86 ? 22.506 1.239 -22.742 1.00 88.00 86 MET A N 1
ATOM 661 C CA . MET A 1 86 ? 21.154 0.953 -22.232 1.00 88.00 86 MET A CA 1
ATOM 662 C C . MET A 1 86 ? 20.120 1.979 -22.734 1.00 88.00 86 MET A C 1
ATOM 664 O O . MET A 1 86 ? 19.478 2.634 -21.912 1.00 88.00 86 MET A O 1
ATOM 668 N N . PRO A 1 87 ? 19.992 2.218 -24.061 1.00 83.69 87 PRO A N 1
ATOM 669 C CA . PRO A 1 87 ? 19.181 3.299 -24.643 1.00 83.69 87 PRO A CA 1
ATOM 670 C C . PRO A 1 87 ? 17.715 3.295 -24.197 1.00 83.69 87 PRO A C 1
ATOM 672 O O . PRO A 1 87 ? 17.142 4.373 -24.058 1.00 83.69 87 PRO A O 1
ATOM 675 N N . GLY A 1 88 ? 17.150 2.115 -23.929 1.00 86.31 88 GLY A N 1
ATOM 676 C CA . GLY A 1 88 ? 15.759 1.955 -23.518 1.00 86.31 88 GLY A CA 1
ATOM 677 C C . GLY A 1 88 ? 15.507 1.926 -22.012 1.00 86.31 88 GLY A C 1
ATOM 678 O O . GLY A 1 88 ? 14.345 1.854 -21.621 1.00 86.31 88 GLY A O 1
ATOM 679 N N . LEU A 1 89 ? 16.544 2.010 -21.166 1.00 88.31 89 LEU A N 1
ATOM 680 C CA . LEU A 1 89 ? 16.363 2.099 -19.716 1.00 88.31 89 LEU A CA 1
ATOM 681 C C . LEU A 1 89 ? 15.726 3.442 -19.346 1.00 88.31 89 LEU A C 1
ATOM 683 O O . LEU A 1 89 ? 16.232 4.510 -19.709 1.00 88.31 89 LEU A O 1
ATOM 687 N N . ARG A 1 90 ? 14.639 3.379 -18.579 1.00 87.88 90 ARG A N 1
ATOM 688 C CA . ARG A 1 90 ? 13.869 4.530 -18.107 1.00 87.88 90 ARG A CA 1
ATOM 689 C C . ARG A 1 90 ? 13.666 4.446 -16.600 1.00 87.88 90 ARG A C 1
ATOM 691 O O . ARG A 1 90 ? 13.660 3.359 -16.025 1.00 87.88 90 ARG A O 1
ATOM 698 N N . LEU A 1 91 ? 13.498 5.609 -15.977 1.00 89.00 91 LEU A N 1
ATOM 699 C CA . LEU A 1 91 ? 12.978 5.702 -14.616 1.00 89.00 91 LEU A CA 1
ATOM 700 C C . LEU A 1 91 ? 11.454 5.679 -14.691 1.00 89.00 91 LEU A C 1
ATOM 702 O O . LEU A 1 91 ? 10.865 6.503 -15.394 1.00 89.00 91 LEU A O 1
ATOM 706 N N . LEU A 1 92 ? 10.841 4.735 -13.986 1.00 92.00 92 LEU A N 1
ATOM 707 C CA . LEU A 1 92 ? 9.392 4.582 -13.951 1.00 92.00 92 LEU A CA 1
ATOM 708 C C . LEU A 1 92 ? 8.737 5.688 -13.117 1.00 92.00 92 LEU A C 1
ATOM 710 O O . LEU A 1 92 ? 9.235 6.054 -12.050 1.00 92.00 92 LEU A O 1
ATOM 714 N N . ASP A 1 93 ? 7.586 6.176 -13.574 1.00 92.12 93 ASP A N 1
ATOM 715 C CA . ASP A 1 93 ? 6.703 7.052 -12.800 1.00 92.12 93 ASP A CA 1
ATOM 716 C C . ASP A 1 93 ? 5.671 6.175 -12.090 1.00 92.12 93 ASP A C 1
ATOM 718 O O . ASP A 1 93 ? 4.562 5.951 -12.585 1.00 92.12 93 ASP A O 1
ATOM 722 N N . GLN A 1 94 ? 6.089 5.580 -10.975 1.00 91.62 94 GLN A N 1
ATOM 723 C CA . GLN A 1 94 ? 5.259 4.677 -10.180 1.00 91.62 94 GLN A CA 1
ATOM 724 C C . GLN A 1 94 ? 4.234 5.446 -9.348 1.00 91.62 94 GLN A C 1
ATOM 726 O O . GLN A 1 94 ? 4.394 6.635 -9.072 1.00 91.62 94 GLN A O 1
ATOM 731 N N . ASP A 1 95 ? 3.181 4.757 -8.918 1.00 93.12 95 ASP A N 1
ATOM 732 C CA . ASP A 1 95 ? 2.332 5.295 -7.865 1.00 93.12 95 ASP A CA 1
ATOM 733 C C . ASP A 1 95 ? 3.158 5.479 -6.570 1.00 93.12 95 ASP A C 1
ATOM 735 O O . ASP A 1 95 ? 3.873 4.550 -6.169 1.00 93.12 95 ASP A O 1
ATOM 739 N N . PRO A 1 96 ? 3.102 6.657 -5.916 1.00 93.00 96 PRO A N 1
ATOM 740 C CA . PRO A 1 96 ? 3.900 6.921 -4.724 1.00 93.00 96 PRO A CA 1
ATOM 741 C C . PRO A 1 96 ? 3.660 5.914 -3.600 1.00 93.00 96 PRO A C 1
ATOM 743 O O . PRO A 1 96 ? 4.613 5.495 -2.947 1.00 93.00 96 PRO A O 1
ATOM 746 N N . TRP A 1 97 ? 2.409 5.500 -3.387 1.00 91.25 97 TRP A N 1
ATOM 747 C CA . TRP A 1 97 ? 2.067 4.557 -2.333 1.00 91.25 97 TRP A CA 1
ATOM 748 C C . TRP A 1 97 ? 2.522 3.136 -2.678 1.00 91.25 97 TRP A C 1
ATOM 750 O O . TRP A 1 97 ? 3.150 2.489 -1.839 1.00 91.25 97 TRP A O 1
ATOM 760 N N . GLU A 1 98 ? 2.284 2.668 -3.908 1.00 92.69 98 GLU A N 1
ATOM 761 C CA . GLU A 1 98 ? 2.760 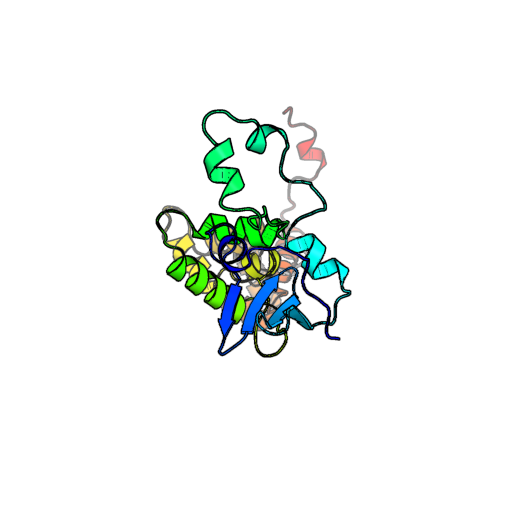1.348 -4.360 1.00 92.69 98 GLU A CA 1
ATOM 762 C C . GLU A 1 98 ? 4.283 1.228 -4.211 1.00 92.69 98 GLU A C 1
ATOM 764 O O . GLU A 1 98 ? 4.791 0.232 -3.684 1.00 92.69 98 GLU A O 1
ATOM 769 N N . GLY A 1 99 ? 5.009 2.278 -4.617 1.00 89.88 99 GLY A N 1
ATOM 770 C CA . GLY A 1 99 ? 6.454 2.376 -4.450 1.00 89.88 99 GLY A CA 1
ATOM 771 C C . GLY A 1 99 ? 6.867 2.346 -2.977 1.00 89.88 99 GLY A C 1
ATOM 772 O O . GLY A 1 99 ? 7.709 1.533 -2.595 1.00 89.88 99 GLY A O 1
ATOM 773 N N . THR A 1 100 ? 6.262 3.182 -2.125 1.00 86.88 100 THR A N 1
ATOM 774 C CA . THR A 1 100 ? 6.549 3.201 -0.680 1.00 86.88 100 THR A CA 1
ATOM 775 C C . THR A 1 100 ? 6.330 1.833 -0.037 1.00 86.88 100 THR A C 1
ATOM 777 O O . THR A 1 100 ? 7.226 1.343 0.649 1.00 86.88 100 THR A O 1
ATOM 780 N N . LEU A 1 101 ? 5.194 1.183 -0.298 1.00 83.56 101 LEU A N 1
ATOM 781 C CA . LEU A 1 101 ? 4.890 -0.144 0.234 1.00 83.56 101 LEU A CA 1
ATOM 782 C C . LEU A 1 101 ? 5.950 -1.170 -0.193 1.00 83.56 101 LEU A C 1
ATOM 784 O O . LEU A 1 101 ? 6.461 -1.921 0.640 1.00 83.56 101 LEU A O 1
ATOM 788 N N . ALA A 1 102 ? 6.331 -1.178 -1.473 1.00 87.00 102 ALA A N 1
ATOM 789 C CA . ALA A 1 102 ? 7.339 -2.099 -1.986 1.00 87.00 102 ALA A CA 1
ATOM 790 C C . ALA A 1 102 ? 8.723 -1.877 -1.349 1.00 87.00 102 ALA A C 1
ATOM 792 O O . ALA A 1 102 ? 9.395 -2.840 -0.970 1.00 87.00 102 ALA A O 1
ATOM 793 N N . PHE A 1 103 ? 9.139 -0.619 -1.167 1.00 88.75 103 PHE A N 1
ATOM 794 C CA . PHE A 1 103 ? 10.423 -0.289 -0.542 1.00 88.75 103 PHE A CA 1
ATOM 795 C C . PHE A 1 103 ? 10.427 -0.425 0.985 1.00 88.75 103 PHE A C 1
ATOM 797 O O . PHE A 1 103 ? 11.497 -0.595 1.559 1.00 88.75 103 PHE A O 1
ATOM 804 N N . MET A 1 104 ? 9.274 -0.436 1.655 1.00 81.38 104 MET A N 1
ATOM 805 C CA . MET A 1 104 ? 9.182 -0.857 3.061 1.00 81.38 104 MET A CA 1
ATOM 806 C C . MET A 1 104 ? 9.408 -2.368 3.233 1.00 81.38 104 MET A C 1
ATOM 808 O O . MET A 1 104 ? 9.894 -2.802 4.274 1.00 81.38 104 MET A O 1
ATOM 812 N N . ILE A 1 105 ? 9.087 -3.172 2.213 1.00 77.12 105 ILE A N 1
ATOM 813 C CA . ILE A 1 105 ? 9.248 -4.641 2.207 1.00 77.12 105 ILE A CA 1
ATOM 814 C C . ILE A 1 105 ? 10.664 -5.072 1.774 1.00 77.12 105 ILE A C 1
ATOM 816 O O . ILE A 1 105 ? 11.089 -6.203 2.038 1.00 77.12 105 ILE A O 1
ATOM 820 N N . SER A 1 106 ? 11.397 -4.197 1.083 1.00 80.50 106 SER A N 1
ATOM 821 C CA . SER A 1 106 ? 12.690 -4.514 0.468 1.00 80.50 106 SER A CA 1
ATOM 822 C C . SER A 1 106 ? 13.899 -4.684 1.410 1.00 80.50 106 SER A C 1
ATOM 824 O O . SER A 1 106 ? 14.806 -5.432 1.020 1.00 80.50 106 SER A O 1
ATOM 826 N N . PRO A 1 107 ? 13.978 -4.084 2.621 1.00 79.19 107 PRO A N 1
ATOM 827 C CA . PRO A 1 107 ? 15.137 -4.245 3.496 1.00 79.19 107 PRO A CA 1
ATOM 828 C C . PRO A 1 107 ? 15.414 -5.713 3.848 1.00 79.19 107 PRO A C 1
ATOM 830 O O . PRO A 1 107 ? 14.507 -6.465 4.195 1.00 79.19 107 PRO A O 1
ATOM 833 N N . ALA A 1 108 ? 16.688 -6.119 3.756 1.00 70.44 108 ALA A N 1
ATOM 834 C CA . ALA A 1 108 ? 17.153 -7.500 3.962 1.00 70.44 108 ALA A CA 1
ATOM 835 C C . ALA A 1 108 ? 16.424 -8.560 3.102 1.00 70.44 108 ALA A C 1
ATOM 837 O O . ALA A 1 108 ? 16.372 -9.742 3.455 1.00 70.44 108 ALA A O 1
ATOM 838 N N . ASN A 1 109 ? 15.882 -8.144 1.954 1.00 78.44 109 ASN A N 1
ATOM 839 C CA . ASN A 1 109 ? 15.084 -8.978 1.068 1.00 78.44 109 ASN A CA 1
ATOM 840 C C . ASN A 1 109 ? 15.697 -9.071 -0.343 1.00 78.44 109 ASN A C 1
ATOM 842 O O . ASN A 1 109 ? 16.665 -8.386 -0.661 1.00 78.44 109 ASN A O 1
ATOM 846 N N . ASN A 1 110 ? 15.164 -9.948 -1.196 1.00 85.25 110 ASN A N 1
ATOM 847 C CA . ASN A 1 110 ? 15.557 -10.038 -2.609 1.00 85.25 110 ASN A CA 1
ATOM 848 C C . ASN A 1 110 ? 14.339 -9.884 -3.525 1.00 85.25 110 ASN A C 1
ATOM 850 O O . ASN A 1 110 ? 13.210 -10.093 -3.082 1.00 85.25 110 ASN A O 1
ATOM 854 N N . VAL A 1 111 ? 14.566 -9.529 -4.796 1.00 86.31 111 VAL A N 1
ATOM 855 C CA . VAL A 1 111 ? 13.491 -9.206 -5.755 1.00 86.31 111 VAL A CA 1
ATOM 856 C C . VAL A 1 111 ? 12.379 -10.274 -5.775 1.00 86.31 111 VAL A C 1
ATOM 858 O O . VAL A 1 111 ? 11.230 -9.898 -5.538 1.00 86.31 111 VAL A O 1
ATOM 861 N N . PRO A 1 112 ? 12.668 -11.591 -5.893 1.00 86.75 112 PRO A N 1
ATOM 862 C CA . PRO A 1 112 ? 11.612 -12.609 -5.894 1.00 86.75 112 PRO A CA 1
ATOM 863 C C . PRO A 1 112 ? 10.776 -12.653 -4.607 1.00 86.75 112 PRO A C 1
ATOM 865 O O . PRO A 1 112 ? 9.561 -12.840 -4.648 1.00 86.75 112 PRO A O 1
ATOM 868 N N . ARG A 1 113 ? 11.402 -12.481 -3.437 1.00 83.25 113 ARG A N 1
ATOM 869 C CA . ARG A 1 113 ? 10.686 -12.476 -2.151 1.00 83.25 113 ARG A CA 1
ATOM 870 C C . ARG A 1 113 ? 9.879 -11.196 -1.931 1.00 83.25 113 ARG A C 1
ATOM 872 O O . ARG A 1 113 ? 8.822 -11.268 -1.300 1.00 83.25 113 ARG A O 1
ATOM 879 N N . ILE A 1 114 ? 10.347 -10.058 -2.446 1.00 81.88 114 ILE A N 1
ATOM 880 C CA . ILE A 1 114 ? 9.598 -8.793 -2.435 1.00 81.88 114 ILE A CA 1
ATOM 881 C C . ILE A 1 114 ? 8.332 -8.968 -3.278 1.00 81.88 114 ILE A C 1
ATOM 883 O O . ILE A 1 114 ? 7.232 -8.805 -2.751 1.00 81.88 114 ILE A O 1
ATOM 887 N N . GLN A 1 115 ? 8.473 -9.427 -4.527 1.00 88.81 115 GLN A N 1
ATOM 888 C CA . GLN A 1 115 ? 7.349 -9.724 -5.425 1.00 88.81 115 GLN A CA 1
ATOM 889 C C . GLN A 1 115 ? 6.363 -10.720 -4.795 1.00 88.81 115 GLN A C 1
ATOM 891 O O . GLN A 1 115 ? 5.157 -10.485 -4.780 1.00 88.81 115 GLN A O 1
ATOM 896 N N . ALA A 1 116 ? 6.859 -11.810 -4.197 1.00 85.69 116 ALA A N 1
ATOM 897 C CA . ALA A 1 116 ? 6.008 -12.806 -3.547 1.00 85.69 116 ALA A CA 1
ATOM 898 C C . ALA A 1 116 ? 5.244 -12.244 -2.335 1.00 85.69 116 ALA A C 1
ATOM 900 O O . ALA A 1 116 ? 4.093 -12.624 -2.103 1.00 85.69 116 ALA A O 1
ATOM 901 N N . THR A 1 117 ? 5.870 -11.363 -1.551 1.00 82.62 117 THR A N 1
ATOM 902 C CA . THR A 1 117 ? 5.220 -10.688 -0.417 1.00 82.62 117 THR A CA 1
ATOM 903 C C . THR A 1 117 ? 4.144 -9.724 -0.904 1.00 82.62 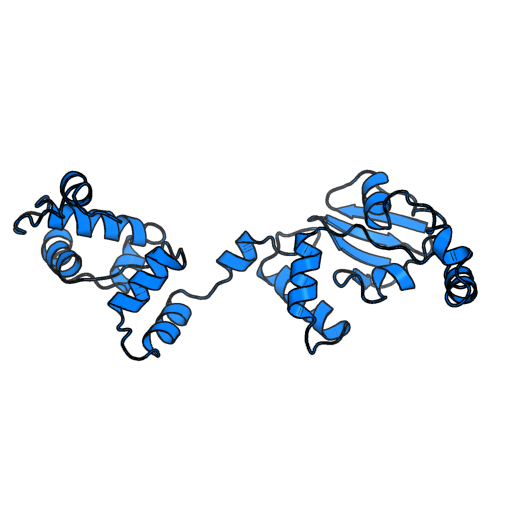117 THR A C 1
ATOM 905 O O . THR A 1 117 ? 3.014 -9.804 -0.427 1.00 82.62 117 THR A O 1
ATOM 908 N N . ILE A 1 118 ? 4.451 -8.890 -1.899 1.00 87.81 118 ILE A N 1
ATOM 909 C CA . ILE A 1 118 ? 3.483 -7.970 -2.508 1.00 87.81 118 ILE A CA 1
ATOM 910 C C . ILE A 1 118 ? 2.299 -8.749 -3.086 1.00 87.81 118 ILE A C 1
ATOM 912 O O . ILE A 1 118 ? 1.159 -8.454 -2.752 1.00 87.81 118 ILE A O 1
ATOM 916 N N . ALA A 1 119 ? 2.540 -9.825 -3.836 1.00 89.25 119 ALA A N 1
ATOM 917 C CA . ALA A 1 119 ? 1.468 -10.650 -4.391 1.00 89.25 119 ALA A CA 1
ATOM 918 C C . ALA A 1 119 ? 0.559 -11.266 -3.306 1.00 89.25 119 ALA A C 1
ATOM 920 O O . ALA A 1 119 ? -0.645 -11.421 -3.515 1.00 89.25 119 ALA A O 1
ATOM 921 N N . LYS A 1 120 ? 1.110 -11.625 -2.135 1.00 83.94 120 LYS A N 1
ATOM 922 C CA . LYS A 1 120 ? 0.306 -12.070 -0.982 1.00 83.94 120 LYS A CA 1
ATOM 923 C C . LYS A 1 120 ? -0.537 -10.934 -0.405 1.00 83.94 120 LYS A C 1
ATOM 925 O O . LYS A 1 120 ? -1.676 -11.196 -0.035 1.00 83.94 120 LYS A O 1
ATOM 930 N N . LEU A 1 121 ? 0.010 -9.720 -0.316 1.00 82.06 121 LEU A N 1
ATOM 931 C CA . LEU A 1 121 ? -0.728 -8.540 0.140 1.00 82.06 121 LEU A CA 1
ATOM 932 C C . LEU A 1 121 ? -1.875 -8.215 -0.815 1.00 82.06 121 LEU A C 1
ATOM 934 O O . LEU A 1 121 ? -3.006 -8.121 -0.355 1.00 82.06 121 LEU A O 1
ATOM 938 N N . CYS A 1 122 ? -1.615 -8.170 -2.125 1.00 89.50 122 CYS A N 1
ATOM 939 C CA . CYS A 1 122 ? -2.646 -7.967 -3.142 1.00 89.50 122 CYS A CA 1
ATOM 940 C C . CYS A 1 122 ? -3.786 -8.979 -2.985 1.00 89.50 122 CYS A C 1
ATOM 942 O O . CYS A 1 122 ? -4.928 -8.591 -2.789 1.00 89.50 122 CYS A O 1
ATOM 944 N N . ARG A 1 123 ? -3.491 -10.287 -2.955 1.00 86.94 123 ARG A N 1
ATOM 945 C CA . ARG A 1 123 ? -4.539 -11.320 -2.816 1.00 86.94 123 ARG A CA 1
ATOM 946 C C . ARG A 1 123 ? -5.352 -11.236 -1.524 1.00 86.94 123 ARG A C 1
ATOM 948 O O . ARG A 1 123 ? -6.456 -11.764 -1.486 1.00 86.94 123 ARG A O 1
ATOM 955 N N . ARG A 1 124 ? -4.782 -10.688 -0.448 1.00 82.12 124 ARG A N 1
ATOM 956 C CA . ARG A 1 124 ? -5.443 -10.631 0.863 1.00 82.12 124 ARG A CA 1
ATOM 957 C C . ARG A 1 124 ? -6.228 -9.346 1.076 1.00 82.12 124 ARG A C 1
ATOM 959 O O . ARG A 1 124 ? -7.241 -9.400 1.758 1.00 82.12 124 ARG A O 1
ATOM 966 N N . LEU A 1 125 ? -5.714 -8.228 0.574 1.00 83.19 125 LEU A N 1
ATOM 967 C CA . LEU A 1 125 ? -6.131 -6.880 0.968 1.00 83.19 125 LEU A CA 1
ATOM 968 C C . LEU A 1 125 ? -6.452 -5.976 -0.227 1.00 83.19 125 LEU A C 1
ATOM 970 O O . LEU A 1 125 ? -6.922 -4.862 -0.037 1.00 83.19 125 LEU A O 1
ATOM 974 N N . GLY A 1 126 ? -6.108 -6.401 -1.440 1.00 87.19 126 GLY A N 1
ATOM 975 C CA . GLY A 1 126 ? -6.310 -5.618 -2.648 1.00 87.19 126 GLY A CA 1
ATOM 976 C C . GLY A 1 126 ? -7.730 -5.739 -3.182 1.00 87.19 126 GLY A C 1
ATOM 977 O O . GLY A 1 126 ? -8.355 -6.798 -3.084 1.00 87.19 126 GLY A O 1
ATOM 978 N N . ASP A 1 127 ? -8.202 -4.674 -3.823 1.00 91.12 127 ASP A N 1
ATOM 979 C CA . ASP A 1 127 ? -9.470 -4.696 -4.545 1.00 91.12 127 ASP A CA 1
ATOM 980 C C . ASP A 1 127 ? -9.388 -5.643 -5.756 1.00 91.12 127 ASP A C 1
ATOM 982 O O . ASP A 1 127 ? -8.364 -5.647 -6.452 1.00 91.12 127 ASP A O 1
ATOM 986 N N . PRO A 1 128 ? -10.434 -6.439 -6.051 1.00 93.81 128 PRO A N 1
ATOM 987 C CA . PRO A 1 128 ? -10.440 -7.338 -7.201 1.00 93.81 128 PRO A CA 1
ATOM 988 C C . PRO A 1 128 ? -10.281 -6.592 -8.530 1.00 93.81 128 PRO A C 1
ATOM 990 O O . PRO A 1 128 ? -11.016 -5.649 -8.816 1.00 93.81 128 PRO A O 1
ATOM 993 N N . VAL A 1 129 ? -9.368 -7.063 -9.383 1.00 94.31 129 VAL A N 1
ATOM 994 C CA . VAL A 1 129 ? -9.148 -6.536 -10.738 1.00 94.31 129 VAL A CA 1
ATOM 995 C C . VAL A 1 129 ? -8.803 -7.695 -11.668 1.00 94.31 129 VAL A C 1
ATOM 997 O O . VAL A 1 129 ? -7.756 -8.309 -11.511 1.00 94.31 129 VAL A O 1
ATOM 1000 N N . ASP A 1 130 ? -9.685 -7.996 -12.626 1.00 91.75 130 ASP A N 1
ATOM 1001 C CA . ASP A 1 130 ? -9.485 -8.997 -13.691 1.00 91.75 130 ASP A CA 1
ATOM 1002 C C . ASP A 1 130 ? -8.800 -10.302 -13.237 1.00 91.75 130 ASP A C 1
ATOM 1004 O O . ASP A 1 130 ? -7.652 -10.587 -13.583 1.00 91.75 130 ASP A O 1
ATOM 1008 N N . GLY A 1 131 ? -9.474 -11.079 -12.385 1.00 87.12 131 GLY A N 1
ATOM 1009 C CA . GLY A 1 131 ? -8.961 -12.373 -11.911 1.00 87.12 131 GLY A CA 1
ATOM 1010 C C . GLY A 1 131 ? -7.767 -12.297 -10.946 1.00 87.12 131 GLY A C 1
ATOM 1011 O O . GLY A 1 131 ? -7.271 -13.334 -10.510 1.00 87.12 131 GLY A O 1
ATOM 1012 N N . THR A 1 132 ? -7.323 -11.096 -10.578 1.00 90.25 132 THR A N 1
ATOM 1013 C CA . THR A 1 132 ? -6.327 -10.838 -9.533 1.00 90.25 132 THR A CA 1
ATOM 1014 C C . THR A 1 132 ? -6.832 -9.739 -8.588 1.00 90.25 132 THR A C 1
ATOM 1016 O O . THR A 1 132 ? -8.034 -9.476 -8.518 1.00 90.25 132 THR A O 1
ATOM 1019 N N . ALA A 1 133 ? -5.934 -9.123 -7.825 1.00 92.38 133 ALA A N 1
ATOM 1020 C CA . ALA A 1 133 ? -6.225 -8.012 -6.934 1.00 92.38 133 ALA A CA 1
ATOM 1021 C C . ALA A 1 133 ? -5.150 -6.925 -7.054 1.00 92.38 133 ALA A C 1
ATOM 1023 O O . ALA A 1 133 ? -3.972 -7.236 -7.238 1.00 92.38 133 ALA A O 1
ATOM 1024 N N . ALA A 1 134 ? -5.556 -5.660 -6.961 1.00 95.31 134 ALA A N 1
ATOM 1025 C CA . ALA A 1 134 ? -4.668 -4.502 -7.007 1.00 95.31 134 ALA A CA 1
ATOM 1026 C C . ALA A 1 134 ? -3.697 -4.458 -5.813 1.00 95.31 134 ALA A C 1
ATOM 1028 O O . ALA A 1 134 ? -3.862 -5.168 -4.819 1.00 95.31 134 ALA A O 1
ATOM 1029 N N . VAL A 1 135 ? -2.678 -3.596 -5.892 1.00 92.88 135 VAL A N 1
ATOM 1030 C CA . VAL A 1 135 ? -1.880 -3.253 -4.707 1.00 92.88 135 VAL A CA 1
ATOM 1031 C C . VAL A 1 135 ? -2.816 -2.594 -3.683 1.00 92.88 135 VAL A C 1
ATOM 1033 O O . VAL A 1 135 ? -3.520 -1.653 -4.051 1.00 92.88 135 VAL A O 1
ATOM 1036 N N . PRO A 1 136 ? -2.878 -3.080 -2.428 1.00 89.50 136 PRO A N 1
ATOM 1037 C CA . PRO A 1 136 ? -3.825 -2.558 -1.449 1.00 89.50 136 PRO A CA 1
ATOM 1038 C C . PRO A 1 136 ? -3.504 -1.107 -1.115 1.00 89.50 136 PRO A C 1
ATOM 1040 O O . PRO A 1 136 ? -2.334 -0.766 -0.947 1.00 89.50 136 PRO A O 1
ATOM 1043 N N . GLY A 1 137 ? -4.530 -0.266 -0.985 1.00 89.81 137 GLY A N 1
ATOM 1044 C CA . GLY A 1 137 ? -4.370 1.115 -0.530 1.00 89.81 137 GLY A CA 1
ATOM 1045 C C . GLY A 1 137 ? -3.945 1.212 0.947 1.00 89.81 137 GLY A C 1
ATOM 1046 O O . GLY A 1 137 ? -4.031 0.222 1.679 1.00 89.81 137 GLY A O 1
ATOM 1047 N N . PRO A 1 138 ? -3.536 2.405 1.421 1.00 84.69 138 PRO A N 1
ATOM 1048 C CA . PRO A 1 138 ? -3.110 2.609 2.808 1.00 84.69 138 PRO A CA 1
ATOM 1049 C C . PRO A 1 138 ? -4.155 2.170 3.835 1.00 84.69 138 PRO A C 1
ATOM 1051 O O . PRO A 1 138 ? -3.806 1.512 4.810 1.00 84.69 138 PRO A O 1
ATOM 1054 N N . GLN A 1 139 ? -5.432 2.481 3.584 1.00 79.31 139 GLN A N 1
ATOM 1055 C CA . GLN A 1 139 ? -6.525 2.122 4.486 1.00 79.31 139 GLN A CA 1
ATOM 1056 C C . GLN A 1 139 ? -6.705 0.605 4.571 1.00 79.31 139 GLN A C 1
ATOM 1058 O O . GLN A 1 139 ? -6.724 0.071 5.664 1.00 79.31 139 GLN A O 1
ATOM 1063 N N . ALA A 1 140 ? -6.698 -0.111 3.443 1.00 77.94 140 ALA A N 1
ATOM 1064 C CA . ALA A 1 140 ? -6.790 -1.572 3.447 1.00 77.94 140 ALA A CA 1
ATOM 1065 C C . ALA A 1 140 ? -5.615 -2.240 4.187 1.00 77.94 140 ALA A C 1
ATOM 1067 O O . ALA A 1 140 ? -5.787 -3.294 4.791 1.00 77.94 140 ALA A O 1
ATOM 1068 N N . VAL A 1 141 ? -4.417 -1.640 4.157 1.00 74.75 141 VAL A N 1
ATOM 1069 C CA . VAL A 1 141 ? -3.263 -2.107 4.946 1.00 74.75 141 VAL A CA 1
ATOM 1070 C C . VAL A 1 141 ? -3.416 -1.781 6.435 1.00 74.75 141 VAL A C 1
ATOM 1072 O O . VAL A 1 141 ? -3.030 -2.605 7.260 1.00 74.75 141 VAL A O 1
ATOM 1075 N N . ALA A 1 142 ? -3.982 -0.624 6.785 1.00 71.44 142 ALA A N 1
ATOM 1076 C CA . ALA A 1 142 ? -4.293 -0.265 8.168 1.00 71.44 142 ALA A CA 1
ATOM 1077 C C . ALA A 1 142 ? -5.404 -1.162 8.748 1.00 71.44 142 ALA A C 1
ATOM 1079 O O . ALA A 1 142 ? -5.241 -1.725 9.823 1.00 71.44 142 ALA A O 1
ATOM 1080 N N . ASP A 1 143 ? -6.475 -1.397 7.992 1.00 65.44 143 ASP A N 1
ATOM 1081 C CA . ASP A 1 143 ? -7.601 -2.262 8.369 1.00 65.44 143 ASP A CA 1
ATOM 1082 C C . ASP A 1 143 ? -7.200 -3.743 8.430 1.00 65.44 143 ASP A C 1
ATOM 1084 O O . ASP A 1 143 ? -7.821 -4.550 9.121 1.00 65.44 143 ASP A O 1
ATOM 1088 N N . ALA A 1 144 ? -6.129 -4.123 7.724 1.00 63.47 144 ALA A N 1
ATOM 1089 C CA . ALA A 1 144 ? -5.538 -5.454 7.825 1.00 63.47 144 ALA A CA 1
ATOM 1090 C C . ALA A 1 144 ? -4.909 -5.734 9.194 1.00 63.47 144 ALA A C 1
ATOM 1092 O O . ALA A 1 144 ? -4.484 -6.873 9.444 1.00 63.47 144 ALA A O 1
ATOM 1093 N N . GLU A 1 145 ? -4.794 -4.727 10.065 1.00 52.88 145 GLU A N 1
ATOM 1094 C CA . GLU A 1 145 ? -4.310 -4.906 11.421 1.00 52.88 145 GLU A CA 1
ATOM 1095 C C . GLU A 1 145 ? -5.289 -5.745 12.251 1.00 52.88 145 GLU A C 1
ATOM 1097 O O . GLU A 1 145 ? -6.099 -5.231 12.997 1.00 52.88 145 GLU A O 1
ATOM 1102 N N . ARG A 1 146 ? -5.065 -7.064 12.172 1.00 63.66 146 ARG A N 1
ATOM 1103 C CA . ARG A 1 146 ? -5.232 -8.109 13.198 1.00 63.66 146 ARG A CA 1
ATOM 1104 C C . ARG A 1 146 ? -6.665 -8.353 13.713 1.00 63.66 146 ARG A C 1
ATOM 1106 O O . ARG A 1 146 ? -7.404 -7.421 13.990 1.00 63.66 146 ARG A O 1
ATOM 1113 N N . PRO A 1 147 ? -7.050 -9.623 13.962 1.00 77.50 147 PRO A N 1
ATOM 1114 C CA . PRO A 1 147 ? -8.162 -9.893 14.869 1.00 77.50 147 PRO A CA 1
ATOM 1115 C C . PRO A 1 147 ? -7.941 -9.079 16.144 1.00 77.50 147 PRO A C 1
ATOM 1117 O O . PRO A 1 147 ? -6.834 -9.105 16.699 1.00 77.50 147 PRO A O 1
ATOM 1120 N N . ILE A 1 148 ? -8.956 -8.328 16.561 1.00 80.50 148 ILE A N 1
ATOM 1121 C CA . ILE A 1 148 ? -8.888 -7.457 17.736 1.00 80.50 148 ILE A CA 1
ATOM 1122 C C . ILE A 1 148 ? -8.402 -8.235 18.970 1.00 80.50 148 ILE A C 1
ATOM 1124 O O . ILE A 1 148 ? -7.670 -7.699 19.795 1.00 80.50 148 ILE A O 1
ATOM 1128 N N . GLU A 1 149 ? -8.689 -9.537 19.025 1.00 84.31 149 GLU A N 1
ATOM 1129 C CA . GLU A 1 149 ? -8.218 -10.493 20.026 1.00 84.31 149 GLU A CA 1
ATOM 1130 C C . GLU A 1 149 ? -6.690 -10.663 20.003 1.00 84.31 149 GLU A C 1
ATOM 1132 O O . GLU A 1 149 ? -6.031 -10.542 21.028 1.00 84.31 149 GLU A O 1
ATOM 1137 N N . ALA A 1 150 ? -6.085 -10.850 18.827 1.00 81.06 150 ALA A N 1
ATOM 1138 C CA . ALA A 1 150 ? -4.634 -11.004 18.706 1.00 81.06 150 ALA A CA 1
ATOM 1139 C C . ALA A 1 150 ? -3.878 -9.696 18.996 1.00 81.06 150 ALA A C 1
ATOM 1141 O O . ALA A 1 150 ? -2.720 -9.713 19.421 1.00 81.06 150 ALA A O 1
ATOM 1142 N N . ALA A 1 151 ? -4.503 -8.547 18.728 1.00 79.69 151 ALA A N 1
ATOM 1143 C CA . ALA A 1 151 ? -3.960 -7.252 19.120 1.00 79.69 151 ALA A CA 1
ATOM 1144 C C . ALA A 1 151 ? -4.074 -7.041 20.641 1.00 79.69 151 ALA A C 1
ATOM 1146 O O . ALA A 1 151 ? -3.104 -6.599 21.257 1.00 79.69 151 ALA A O 1
ATOM 1147 N N . HIS A 1 152 ? -5.207 -7.420 21.237 1.00 85.69 152 HIS A N 1
ATOM 1148 C CA . HIS A 1 152 ? -5.434 -7.407 22.680 1.00 85.69 152 HIS A CA 1
ATOM 1149 C C . HIS A 1 152 ? -4.416 -8.274 23.433 1.00 85.69 152 HIS A C 1
ATOM 1151 O O . HIS A 1 152 ? -3.751 -7.770 24.338 1.00 85.69 152 HIS A O 1
ATOM 1157 N N . ASP A 1 153 ? -4.230 -9.535 23.034 1.00 84.56 153 ASP A N 1
ATOM 1158 C CA . ASP A 1 153 ? -3.342 -10.481 23.725 1.00 84.56 153 ASP A CA 1
ATOM 1159 C C . ASP A 1 153 ? -1.905 -9.954 23.811 1.00 84.56 153 ASP A C 1
ATOM 1161 O O . ASP A 1 153 ? -1.293 -9.955 24.876 1.00 84.56 153 ASP A O 1
ATOM 1165 N N . ARG A 1 154 ? -1.402 -9.377 22.715 1.00 73.44 154 ARG A N 1
ATOM 1166 C CA . ARG A 1 154 ? -0.067 -8.760 22.672 1.00 73.44 154 ARG A CA 1
ATOM 1167 C C . ARG A 1 154 ? 0.058 -7.514 23.545 1.00 73.44 154 ARG A C 1
ATOM 1169 O O . ARG A 1 154 ? 1.153 -7.208 24.003 1.00 73.44 154 ARG A O 1
ATOM 1176 N N . LEU A 1 155 ? -1.021 -6.751 23.722 1.00 65.50 155 LEU A N 1
ATOM 1177 C CA . LEU A 1 155 ? -1.009 -5.574 24.592 1.00 65.50 155 LEU A CA 1
ATOM 1178 C C . LEU A 1 155 ? -0.965 -5.987 26.062 1.00 65.50 155 LEU A C 1
ATOM 1180 O O . LEU A 1 155 ? -0.251 -5.356 26.832 1.00 65.50 155 LEU A O 1
ATOM 1184 N N . VAL A 1 156 ? -1.682 -7.048 26.437 1.00 83.69 156 VAL A N 1
ATOM 1185 C CA . VAL A 1 156 ? -1.722 -7.552 27.820 1.00 83.69 156 VAL A CA 1
ATOM 1186 C C . VAL A 1 156 ? -0.399 -8.197 28.256 1.00 83.69 156 VAL A C 1
ATOM 1188 O O . VAL A 1 156 ? -0.111 -8.263 29.447 1.00 83.69 156 VAL A O 1
ATOM 1191 N N . GLU A 1 157 ? 0.451 -8.614 27.315 1.00 73.75 157 GLU A N 1
ATOM 1192 C CA . GLU A 1 157 ? 1.820 -9.070 27.609 1.00 73.75 157 GLU A CA 1
ATOM 1193 C C . GLU A 1 157 ? 2.750 -7.954 28.131 1.00 73.75 157 GLU A C 1
ATOM 1195 O O . GLU A 1 157 ? 3.825 -8.250 28.653 1.00 73.75 157 GLU A O 1
ATOM 1200 N N . LEU A 1 158 ? 2.379 -6.676 27.994 1.00 54.62 158 LEU A N 1
ATOM 1201 C CA . LEU A 1 158 ? 3.195 -5.551 28.451 1.00 54.62 158 LEU A CA 1
ATOM 1202 C C . LEU A 1 158 ? 3.013 -5.302 29.957 1.00 54.62 158 LEU A C 1
ATOM 1204 O O . LEU A 1 158 ? 1.890 -5.158 30.445 1.00 54.62 158 LEU A O 1
ATOM 1208 N N . ASP A 1 159 ? 4.122 -5.150 30.689 1.00 75.75 159 ASP A N 1
ATOM 1209 C CA . ASP A 1 159 ? 4.096 -4.825 32.120 1.00 75.75 159 ASP A CA 1
ATOM 1210 C C . ASP A 1 159 ? 3.263 -3.559 32.396 1.00 75.75 159 ASP A C 1
ATOM 1212 O O . ASP A 1 159 ? 3.557 -2.465 31.909 1.00 75.75 159 ASP A O 1
ATOM 1216 N N . GLY A 1 160 ? 2.211 -3.709 33.207 1.00 76.69 160 GLY A N 1
ATOM 1217 C CA . GLY A 1 160 ? 1.294 -2.625 33.577 1.00 76.69 160 GLY A CA 1
ATOM 1218 C C . GLY A 1 160 ? 0.065 -2.461 32.673 1.00 76.69 160 GLY A C 1
ATOM 1219 O O . GLY A 1 160 ? -0.782 -1.613 32.964 1.00 76.69 160 GLY A O 1
ATOM 1220 N N . VAL A 1 161 ? -0.089 -3.276 31.625 1.00 71.12 161 VAL A N 1
ATOM 1221 C CA . VAL A 1 161 ? -1.253 -3.244 30.727 1.00 71.12 161 VAL A CA 1
ATOM 1222 C C . VAL A 1 161 ? -2.200 -4.405 31.041 1.00 71.12 161 VAL A C 1
ATOM 1224 O O . VAL A 1 161 ? -1.985 -5.543 30.648 1.00 71.12 161 VAL A O 1
ATOM 1227 N N . GLY A 1 162 ? -3.288 -4.115 31.758 1.00 83.06 162 GLY A N 1
ATOM 1228 C CA . GLY A 1 162 ? -4.386 -5.072 31.961 1.00 83.06 162 GLY A CA 1
ATOM 1229 C C . GLY A 1 162 ? -5.437 -5.029 30.836 1.00 83.06 162 GLY A C 1
ATOM 1230 O O . GLY A 1 162 ? -5.423 -4.090 30.035 1.00 83.06 162 GLY A O 1
ATOM 1231 N N . PRO A 1 163 ? -6.420 -5.955 30.822 1.00 87.44 163 PRO A N 1
ATOM 1232 C CA . PRO A 1 163 ? -7.430 -6.061 29.757 1.00 87.44 163 PRO A CA 1
ATOM 1233 C C . PRO A 1 163 ? -8.158 -4.745 29.440 1.00 87.44 163 PRO A C 1
ATOM 1235 O O . PRO A 1 163 ? -8.232 -4.315 28.294 1.00 87.44 163 PRO A O 1
ATOM 1238 N N . LYS A 1 164 ? -8.600 -4.010 30.471 1.00 91.38 164 LYS A N 1
ATOM 1239 C CA . LYS A 1 164 ? -9.240 -2.693 30.297 1.00 91.38 164 LYS A CA 1
ATOM 1240 C C . LYS A 1 164 ? -8.333 -1.695 29.575 1.00 91.38 164 LYS A C 1
ATOM 1242 O O . LYS A 1 164 ? -8.807 -0.892 28.775 1.00 91.38 164 LYS A O 1
ATOM 1247 N N . VAL A 1 165 ? -7.045 -1.678 29.920 1.00 83.75 165 VAL A N 1
ATOM 1248 C CA . VAL A 1 165 ? -6.077 -0.736 29.343 1.00 83.75 165 VAL A CA 1
ATOM 1249 C C . VAL A 1 165 ? -5.782 -1.120 27.895 1.00 83.75 165 VAL A C 1
ATOM 1251 O O . VAL A 1 165 ? -5.782 -0.234 27.044 1.00 83.75 165 VAL A O 1
ATOM 1254 N N . ALA A 1 166 ? -5.627 -2.415 27.608 1.00 79.31 166 ALA A N 1
ATOM 1255 C CA . ALA A 1 166 ? -5.491 -2.927 26.248 1.00 79.31 166 ALA A CA 1
ATOM 1256 C C . ALA A 1 166 ? -6.684 -2.514 25.371 1.00 79.31 166 ALA A C 1
ATOM 1258 O O . ALA A 1 166 ? -6.482 -1.910 24.322 1.00 79.31 166 ALA A O 1
ATOM 1259 N N . GLU A 1 167 ? -7.921 -2.704 25.840 1.00 91.25 167 GLU A N 1
ATOM 1260 C CA . GLU A 1 167 ? -9.122 -2.253 25.123 1.00 91.25 167 GLU A CA 1
ATOM 1261 C C . GLU A 1 167 ? -9.155 -0.734 24.911 1.00 91.25 167 GLU A C 1
ATOM 1263 O O . GLU A 1 167 ? -9.575 -0.275 23.854 1.00 91.25 167 GLU A O 1
ATOM 1268 N N . CYS A 1 168 ? -8.701 0.079 25.877 1.00 89.00 168 CYS A N 1
ATOM 1269 C CA . CYS A 1 168 ? -8.601 1.530 25.675 1.00 89.00 168 CYS A CA 1
ATOM 1270 C C . CYS A 1 168 ? -7.617 1.886 24.554 1.00 89.00 168 CYS A C 1
ATOM 1272 O O . CYS A 1 168 ? -7.897 2.792 23.773 1.00 89.00 168 CYS A O 1
ATOM 1274 N N . ILE A 1 169 ? -6.475 1.197 24.477 1.00 70.94 169 ILE A N 1
ATOM 1275 C CA . ILE A 1 169 ? -5.484 1.408 23.415 1.00 70.94 169 ILE A CA 1
ATOM 1276 C C . ILE A 1 169 ? -6.078 0.990 22.064 1.00 70.94 169 ILE A C 1
ATOM 1278 O O . ILE A 1 169 ? -6.001 1.757 21.106 1.00 70.94 169 ILE A O 1
ATOM 1282 N N . LEU A 1 170 ? -6.731 -0.175 22.002 1.00 83.25 170 LEU A N 1
ATOM 1283 C CA . LEU A 1 170 ? -7.411 -0.655 20.796 1.00 83.25 170 LEU A CA 1
ATOM 1284 C C . LEU A 1 170 ? -8.474 0.341 20.315 1.00 83.25 170 LEU A C 1
ATOM 1286 O O . LEU A 1 170 ? -8.472 0.725 19.151 1.00 83.25 170 LEU A O 1
ATOM 1290 N N . CYS A 1 171 ? -9.323 0.811 21.229 1.00 89.12 171 CYS A N 1
ATOM 1291 C CA . CYS A 1 171 ? -10.422 1.723 20.935 1.00 89.12 171 CYS A CA 1
ATOM 1292 C C . CYS A 1 171 ? -9.937 3.108 20.491 1.00 89.12 171 CYS A C 1
ATOM 1294 O O . CYS A 1 171 ? -10.313 3.592 19.430 1.00 89.12 171 CYS A O 1
ATOM 1296 N N . TYR A 1 172 ? -9.125 3.775 21.314 1.00 83.69 172 TYR A N 1
ATOM 1297 C CA . TYR A 1 172 ? -8.873 5.211 21.156 1.00 83.69 172 TYR A CA 1
ATOM 1298 C C . TYR A 1 172 ? -7.606 5.534 20.370 1.00 83.69 172 TYR A C 1
ATOM 1300 O O . TYR A 1 172 ? -7.481 6.650 19.871 1.00 83.69 172 TYR A O 1
ATOM 1308 N N . ALA A 1 173 ? -6.652 4.601 20.299 1.00 71.94 173 ALA A N 1
ATOM 1309 C CA . ALA A 1 173 ? -5.370 4.826 19.633 1.00 71.94 173 ALA A CA 1
ATOM 1310 C C . ALA A 1 173 ? -5.221 4.022 18.337 1.00 71.94 173 ALA A C 1
ATOM 1312 O O . ALA A 1 173 ? -4.556 4.494 17.418 1.00 71.94 173 ALA A O 1
ATOM 1313 N N . LEU A 1 174 ? -5.822 2.831 18.263 1.00 74.81 174 LEU A N 1
ATOM 1314 C CA . LEU A 1 174 ? -5.683 1.923 17.119 1.00 74.81 174 LEU A CA 1
ATOM 1315 C C . LEU A 1 174 ? -6.947 1.821 16.250 1.00 74.81 174 LEU A C 1
ATOM 1317 O O . LEU A 1 174 ? -6.927 1.110 15.256 1.00 74.81 174 LEU A O 1
ATOM 1321 N N . GLY A 1 175 ? -8.021 2.540 16.593 1.00 83.44 175 GLY A N 1
ATOM 1322 C CA . GLY A 1 175 ? -9.210 2.659 15.742 1.00 83.44 175 GLY A CA 1
ATOM 1323 C C . GLY A 1 175 ? -10.049 1.385 15.629 1.00 83.44 175 GLY A C 1
ATOM 1324 O O . GLY A 1 175 ? -10.777 1.221 14.657 1.00 83.44 175 GLY A O 1
ATOM 1325 N N . PHE A 1 176 ? -9.961 0.468 16.595 1.00 86.00 176 PHE A N 1
ATOM 1326 C CA . PHE A 1 176 ? -10.827 -0.706 16.608 1.00 86.00 176 PHE A CA 1
ATOM 1327 C C . PHE A 1 176 ? -12.226 -0.331 17.100 1.00 86.00 176 PHE A C 1
ATOM 1329 O O . PHE A 1 176 ? -12.474 -0.290 18.306 1.00 86.00 176 PHE A O 1
ATOM 1336 N N . ASP A 1 177 ? -13.165 -0.150 16.173 1.00 89.94 177 ASP A N 1
ATOM 1337 C CA . ASP A 1 177 ? -14.560 0.194 16.494 1.00 89.94 177 ASP A CA 1
ATOM 1338 C C . ASP A 1 177 ? -15.298 -0.913 17.275 1.00 89.94 177 ASP A C 1
ATOM 1340 O O . ASP A 1 177 ? -16.272 -0.669 17.988 1.00 89.94 177 ASP A O 1
ATOM 1344 N N . ARG A 1 178 ? -14.769 -2.142 17.239 1.00 91.12 178 ARG A N 1
ATOM 1345 C CA . ARG A 1 178 ? -15.240 -3.281 18.045 1.00 91.12 178 ARG A CA 1
ATOM 1346 C C . ARG A 1 178 ? -14.624 -3.340 19.453 1.00 91.12 178 ARG A C 1
ATOM 1348 O O . ARG A 1 178 ? -14.934 -4.251 20.221 1.00 91.12 178 ARG A O 1
ATOM 1355 N N . ALA A 1 179 ? -13.715 -2.435 19.812 1.00 91.88 179 ALA A N 1
ATOM 1356 C CA . ALA A 1 179 ? -13.135 -2.407 21.152 1.00 91.88 179 ALA A CA 1
ATOM 1357 C C . ALA A 1 179 ? -14.173 -1.952 22.184 1.00 91.88 179 ALA A C 1
ATOM 1359 O O . ALA A 1 179 ? -14.982 -1.063 21.927 1.00 91.88 179 ALA A O 1
ATOM 1360 N N . PHE A 1 180 ? -14.143 -2.546 23.376 1.00 94.81 180 PHE A N 1
ATOM 1361 C CA . PHE A 1 180 ? -15.081 -2.203 24.443 1.00 94.81 180 PHE A CA 1
ATOM 1362 C C . PHE A 1 180 ? -14.388 -2.214 25.811 1.00 94.81 180 PHE A C 1
ATOM 1364 O O . PHE A 1 180 ? -14.414 -3.223 26.524 1.00 94.81 180 PHE A O 1
ATOM 1371 N N . PRO A 1 181 ? -13.748 -1.095 26.201 1.00 93.94 181 PRO A N 1
ATOM 1372 C CA . PRO A 1 181 ? -13.127 -0.978 27.513 1.00 93.94 181 PRO A CA 1
ATOM 1373 C C . PRO A 1 181 ? -14.164 -0.948 28.645 1.00 93.94 181 PRO A C 1
ATOM 1375 O O . PRO A 1 181 ? -14.916 0.020 28.789 1.00 93.94 181 PRO A O 1
ATOM 1378 N N . VAL A 1 182 ? -14.144 -1.971 29.503 1.00 92.81 182 VAL A N 1
ATOM 1379 C CA . VAL A 1 182 ? -14.992 -2.047 30.702 1.00 92.81 182 VAL A CA 1
ATOM 1380 C C . VAL A 1 182 ? -14.226 -1.502 31.905 1.00 92.81 182 VAL A C 1
ATOM 1382 O O . VAL A 1 182 ? -13.259 -2.097 32.373 1.00 92.81 182 VAL A O 1
ATOM 1385 N N . ASP A 1 183 ? -14.637 -0.335 32.396 1.00 90.06 183 ASP A N 1
ATOM 1386 C CA . ASP A 1 183 ? -14.164 0.229 33.659 1.00 90.06 183 ASP A CA 1
ATOM 1387 C C . ASP A 1 183 ? -15.255 0.158 34.738 1.00 90.06 183 ASP A C 1
ATOM 1389 O O . ASP A 1 183 ? -16.349 -0.343 34.498 1.00 90.06 183 ASP A O 1
ATOM 1393 N N . ARG A 1 184 ? -14.994 0.706 35.931 1.00 88.81 184 ARG A N 1
ATOM 1394 C CA . ARG A 1 184 ? -15.970 0.677 37.034 1.00 88.81 184 ARG A CA 1
ATOM 1395 C C . ARG A 1 184 ? -17.304 1.373 36.724 1.00 88.81 184 ARG A C 1
ATOM 1397 O O . ARG A 1 184 ? -18.297 1.054 37.365 1.00 88.81 184 ARG A O 1
ATOM 1404 N N . TRP A 1 185 ? -17.326 2.365 35.831 1.00 89.88 185 TRP A N 1
ATOM 1405 C CA . TRP A 1 185 ? -18.554 3.076 35.466 1.00 89.88 185 TRP A CA 1
ATOM 1406 C C . TRP A 1 185 ? -19.347 2.276 34.448 1.00 89.88 185 TRP A C 1
ATOM 1408 O O . TRP A 1 185 ? -20.551 2.119 34.617 1.00 89.88 185 TRP A O 1
ATOM 1418 N N . VAL A 1 186 ? -18.667 1.741 33.433 1.00 91.12 186 VAL A N 1
ATOM 1419 C CA . VAL A 1 186 ? -19.281 0.869 32.428 1.00 91.12 186 VAL A CA 1
ATOM 1420 C C . VAL A 1 186 ? -19.801 -0.419 33.068 1.00 91.12 186 VAL A C 1
ATOM 1422 O O . VAL A 1 186 ? -20.925 -0.809 32.773 1.00 91.12 186 VAL A O 1
ATOM 1425 N N . ALA A 1 187 ? -19.041 -1.020 33.990 1.00 90.19 187 ALA A N 1
ATOM 1426 C CA . ALA A 1 187 ? -19.442 -2.210 34.738 1.00 90.19 187 ALA A CA 1
ATOM 1427 C C . ALA A 1 187 ? -20.765 -1.987 35.489 1.00 90.19 187 ALA A C 1
ATOM 1429 O O . ALA A 1 187 ? -21.761 -2.651 35.213 1.00 90.19 187 ALA A O 1
ATOM 1430 N N . ARG A 1 188 ? -20.810 -0.962 36.353 1.00 88.75 188 ARG A N 1
ATOM 1431 C CA . ARG A 1 188 ? -22.017 -0.590 37.114 1.00 88.75 188 ARG A CA 1
ATOM 1432 C C . ARG A 1 188 ? -23.188 -0.227 36.208 1.00 88.75 188 ARG A C 1
ATOM 1434 O O . ARG A 1 188 ? -24.320 -0.612 36.465 1.00 88.75 188 ARG A O 1
ATOM 1441 N N . ALA A 1 189 ? -22.934 0.541 35.151 1.00 89.50 189 ALA A N 1
ATOM 1442 C CA . ALA A 1 189 ? -23.988 0.951 34.231 1.00 89.50 189 ALA A CA 1
ATOM 1443 C C . ALA A 1 189 ? -24.584 -0.240 33.487 1.00 89.50 189 ALA A C 1
ATOM 1445 O O . ALA A 1 189 ? -25.796 -0.292 33.304 1.00 89.50 189 ALA A O 1
ATOM 1446 N N . GLY A 1 190 ? -23.758 -1.205 33.091 1.00 85.38 190 GLY A N 1
ATOM 1447 C CA . GLY A 1 190 ? -24.248 -2.415 32.455 1.00 85.38 190 GLY A CA 1
ATOM 1448 C C . GLY A 1 190 ? -25.073 -3.293 33.397 1.00 85.38 190 GLY A C 1
ATOM 1449 O O . GLY A 1 190 ? -26.107 -3.776 32.953 1.00 85.38 190 GLY A O 1
ATOM 1450 N N . GLU A 1 191 ? -24.753 -3.392 34.693 1.00 86.38 191 GLU A N 1
ATOM 1451 C CA . GLU A 1 191 ? -25.620 -4.107 35.653 1.00 86.38 191 GLU A CA 1
ATOM 1452 C C . GLU A 1 191 ? -27.055 -3.551 35.655 1.00 86.38 191 GLU A C 1
ATOM 1454 O O . GLU A 1 191 ? -28.022 -4.311 35.668 1.00 86.38 191 GLU A O 1
ATOM 1459 N N . HIS A 1 192 ? -27.209 -2.228 35.567 1.00 84.75 192 HIS A N 1
ATOM 1460 C CA . HIS A 1 192 ? -28.522 -1.580 35.524 1.00 84.75 192 HIS A CA 1
ATOM 1461 C C . HIS A 1 192 ? -29.193 -1.630 34.144 1.00 84.75 192 HIS A C 1
ATOM 1463 O O . HIS A 1 192 ? -30.410 -1.787 34.058 1.00 84.75 192 HIS A O 1
ATOM 1469 N N . LEU A 1 193 ? -28.426 -1.481 33.060 1.00 83.12 193 LEU A N 1
ATOM 1470 C CA . LEU A 1 193 ? -28.959 -1.401 31.693 1.00 83.12 193 LEU A CA 1
ATOM 1471 C C . LEU A 1 193 ? -29.189 -2.774 31.048 1.00 83.12 193 LEU A C 1
ATOM 1473 O O . LEU A 1 193 ? -30.065 -2.919 30.196 1.00 83.12 193 LEU A O 1
ATOM 1477 N N . LEU A 1 194 ? -28.369 -3.758 31.409 1.00 78.31 194 LEU A N 1
ATOM 1478 C CA . LEU A 1 194 ? -28.307 -5.087 30.798 1.00 78.31 194 LEU A CA 1
ATOM 1479 C C . LEU A 1 194 ? -28.667 -6.204 31.786 1.00 78.31 194 LEU A C 1
ATOM 1481 O O . LEU A 1 194 ? -28.923 -7.321 31.348 1.00 78.31 194 LEU A O 1
ATOM 1485 N N . GLY A 1 195 ? -28.729 -5.911 33.090 1.00 80.38 195 GLY A N 1
ATOM 1486 C CA . GLY A 1 195 ? -29.041 -6.889 34.137 1.00 80.38 195 GLY A CA 1
ATOM 1487 C C . GLY A 1 195 ? -27.846 -7.735 34.588 1.00 80.38 195 GLY A C 1
ATOM 1488 O O . GLY A 1 195 ? -28.001 -8.573 35.472 1.00 80.38 195 GLY A O 1
ATOM 1489 N N . GLU A 1 196 ? -26.668 -7.521 34.002 1.00 81.50 196 GLU A N 1
ATOM 1490 C CA . GLU A 1 196 ? -25.416 -8.198 34.339 1.00 81.50 196 GLU A CA 1
ATOM 1491 C C . GLU A 1 196 ? -24.212 -7.288 34.060 1.00 81.50 196 GLU A C 1
ATOM 1493 O O . GLU A 1 196 ? -24.316 -6.315 33.307 1.00 81.50 196 GLU A O 1
ATOM 1498 N N . GLU A 1 197 ? -23.062 -7.602 34.661 1.00 82.62 197 GLU A N 1
ATOM 1499 C CA . GLU A 1 197 ? -21.821 -6.889 34.367 1.00 82.62 197 GLU A CA 1
ATOM 1500 C C . GLU A 1 197 ? -21.400 -7.161 32.906 1.00 82.62 197 GLU A C 1
ATOM 1502 O O . GLU A 1 197 ? -21.206 -8.317 32.516 1.00 82.62 197 GLU A O 1
ATOM 1507 N N . PRO A 1 198 ? -21.253 -6.120 32.067 1.00 85.62 198 PRO A N 1
ATOM 1508 C CA . PRO A 1 198 ? -20.942 -6.287 30.661 1.00 85.62 198 PRO A CA 1
ATOM 1509 C C . PRO A 1 198 ? -19.506 -6.771 30.501 1.00 85.62 198 PRO A C 1
ATOM 1511 O O . PRO A 1 198 ? -18.570 -6.180 31.037 1.00 85.62 198 PRO A O 1
ATOM 1514 N N . THR A 1 199 ? -19.317 -7.796 29.677 1.00 90.25 199 THR A N 1
ATOM 1515 C CA . THR A 1 199 ? -17.987 -8.185 29.202 1.00 90.25 199 THR A CA 1
ATOM 1516 C C . THR A 1 199 ? -17.707 -7.548 27.846 1.00 90.25 199 THR A C 1
ATOM 1518 O O . THR A 1 199 ? -18.627 -7.276 27.071 1.00 90.25 199 THR A O 1
ATOM 1521 N N . THR A 1 200 ? -16.427 -7.343 27.526 1.00 88.69 200 THR A N 1
ATOM 1522 C CA . THR A 1 200 ? -16.001 -6.881 26.197 1.00 88.69 200 THR A CA 1
ATOM 1523 C C . THR A 1 200 ? -16.549 -7.783 25.088 1.00 88.69 200 THR A C 1
ATOM 1525 O O . THR A 1 200 ? -17.030 -7.288 24.074 1.00 88.69 200 THR A O 1
ATOM 1528 N N . GLU A 1 201 ? -16.552 -9.101 25.301 1.00 88.62 201 GLU A N 1
ATOM 1529 C CA . GLU A 1 201 ? -17.070 -10.067 24.329 1.00 88.62 201 GLU A CA 1
ATOM 1530 C C . GLU A 1 201 ? -18.590 -9.949 24.146 1.00 88.62 201 GLU A C 1
ATOM 1532 O O . GLU A 1 201 ? -19.073 -9.845 23.019 1.00 88.62 201 GLU A O 1
ATOM 1537 N N . ALA A 1 202 ? -19.359 -9.875 25.237 1.00 89.31 202 ALA A N 1
ATOM 1538 C CA . ALA A 1 202 ? -20.810 -9.687 25.158 1.00 89.31 202 ALA A CA 1
ATOM 1539 C C . ALA A 1 202 ? -21.174 -8.358 24.475 1.00 89.31 202 ALA A C 1
ATOM 1541 O O . ALA A 1 202 ? -22.102 -8.297 23.667 1.00 89.31 202 ALA A O 1
ATOM 1542 N N . ALA A 1 203 ? -20.410 -7.299 24.750 1.00 88.19 203 ALA A N 1
ATOM 1543 C CA . ALA A 1 203 ? -20.574 -6.007 24.102 1.00 88.19 203 ALA A CA 1
ATOM 1544 C C . ALA A 1 203 ? -20.292 -6.076 22.592 1.00 88.19 203 ALA A C 1
ATOM 1546 O O . ALA A 1 203 ? -21.089 -5.578 21.796 1.00 88.19 203 ALA A O 1
ATOM 1547 N N . ARG A 1 204 ? -19.212 -6.754 22.182 1.00 89.25 204 ARG A N 1
ATOM 1548 C CA . ARG A 1 204 ? -18.885 -7.005 20.768 1.00 89.25 204 ARG A CA 1
ATOM 1549 C C . ARG A 1 204 ? -19.960 -7.801 20.049 1.00 89.25 204 ARG A C 1
ATOM 1551 O O . ARG A 1 204 ? -20.268 -7.496 18.901 1.00 89.25 204 ARG A O 1
ATOM 1558 N N . GLN A 1 205 ? -20.518 -8.818 20.699 1.00 87.94 205 GLN A N 1
ATOM 1559 C CA . GLN A 1 205 ? -21.599 -9.628 20.133 1.00 87.94 205 GLN A CA 1
ATOM 1560 C C . GLN A 1 205 ? -22.895 -8.826 19.996 1.00 87.94 205 GLN A C 1
ATOM 1562 O O . GLN A 1 205 ? -23.631 -9.004 19.028 1.00 87.94 205 GLN A O 1
ATOM 1567 N N . ARG A 1 206 ? -23.168 -7.930 20.950 1.00 89.75 206 ARG A N 1
ATOM 1568 C CA . ARG A 1 206 ? -24.385 -7.117 20.973 1.00 89.75 206 ARG A CA 1
ATOM 1569 C C . ARG A 1 206 ? -24.353 -5.946 19.992 1.00 89.75 206 ARG A C 1
ATOM 1571 O O . ARG A 1 206 ? -25.370 -5.683 19.357 1.00 89.75 206 ARG A O 1
ATOM 1578 N N . TRP A 1 207 ? -23.237 -5.223 19.917 1.00 91.19 207 TRP A N 1
ATOM 1579 C CA . TRP A 1 207 ? -23.134 -3.957 19.180 1.00 91.19 207 TRP A CA 1
ATOM 1580 C C . TRP A 1 207 ? -22.240 -4.020 17.940 1.00 91.19 207 TRP A C 1
ATOM 1582 O O . TRP A 1 207 ? -22.285 -3.101 17.133 1.00 91.19 207 TRP A O 1
ATOM 1592 N N . GLY A 1 208 ? -21.467 -5.092 17.742 1.00 88.44 208 GLY A N 1
ATOM 1593 C CA . GLY A 1 208 ? -20.629 -5.242 16.553 1.00 88.44 208 GLY A CA 1
ATOM 1594 C C . GLY A 1 208 ? -19.646 -4.082 16.401 1.00 88.44 208 GLY A C 1
ATOM 1595 O O . GLY A 1 208 ? -18.874 -3.808 17.321 1.00 88.44 208 GLY A O 1
ATOM 1596 N N . ASP A 1 209 ? -19.701 -3.416 15.251 1.00 89.12 209 ASP A N 1
ATOM 1597 C CA . ASP A 1 209 ? -18.849 -2.272 14.903 1.00 89.12 209 ASP A CA 1
ATOM 1598 C C . ASP A 1 209 ? -19.266 -0.978 15.620 1.00 89.12 209 ASP A C 1
A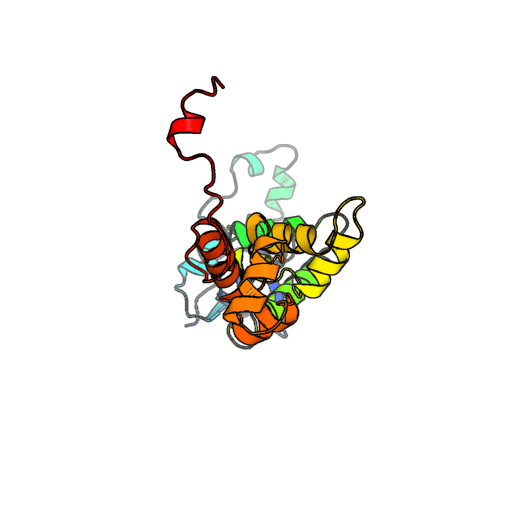TOM 1600 O O . ASP A 1 209 ? -18.519 -0.015 15.637 1.00 89.12 209 ASP A O 1
ATOM 1604 N N . ASP A 1 210 ? -20.416 -0.949 16.297 1.00 94.12 210 ASP A N 1
ATOM 1605 C CA . ASP A 1 210 ? -20.818 0.197 17.119 1.00 94.12 210 ASP A CA 1
ATOM 1606 C C . ASP A 1 210 ? -20.339 0.077 18.578 1.00 94.12 210 ASP A C 1
ATOM 1608 O O . ASP A 1 210 ? -20.676 0.920 19.414 1.00 94.12 210 ASP A O 1
ATOM 1612 N N . ALA A 1 211 ? -19.577 -0.966 18.933 1.00 93.75 211 ALA A N 1
ATOM 1613 C CA . ALA A 1 211 ? -19.223 -1.256 20.324 1.00 93.75 211 ALA A CA 1
ATOM 1614 C C . ALA A 1 211 ? -18.431 -0.112 20.984 1.00 93.75 211 ALA A C 1
ATOM 1616 O O . ALA A 1 211 ? -18.779 0.309 22.089 1.00 93.75 211 ALA A O 1
ATOM 1617 N N . ALA A 1 212 ? -17.435 0.455 20.306 1.00 93.75 212 ALA A N 1
ATOM 1618 C CA . ALA A 1 212 ? -16.655 1.583 20.812 1.00 93.75 212 ALA A CA 1
ATOM 1619 C C . ALA A 1 212 ? -17.538 2.811 21.100 1.00 93.75 212 ALA A C 1
ATOM 1621 O O . ALA A 1 212 ? -17.414 3.457 22.146 1.00 93.75 212 ALA A O 1
ATOM 1622 N N . MET A 1 213 ? -18.493 3.105 20.213 1.00 95.69 213 MET A N 1
ATOM 1623 C CA . MET A 1 213 ? -19.442 4.202 20.413 1.00 95.69 213 MET A CA 1
ATOM 1624 C C . MET A 1 213 ? -20.437 3.895 21.541 1.00 95.69 213 MET A C 1
ATOM 1626 O O . MET A 1 213 ? -20.707 4.752 22.384 1.00 95.69 213 MET A O 1
ATOM 1630 N N . ALA A 1 214 ? -20.948 2.664 21.616 1.00 94.12 214 ALA A N 1
ATOM 1631 C CA . ALA A 1 214 ? -21.810 2.219 22.707 1.00 94.12 214 ALA A CA 1
ATOM 1632 C C . ALA A 1 214 ? -21.101 2.351 24.063 1.00 94.12 214 ALA A C 1
ATOM 1634 O O . ALA A 1 214 ? -21.705 2.818 25.031 1.00 94.12 214 ALA A O 1
ATOM 1635 N N . GLN A 1 215 ? -19.805 2.030 24.125 1.00 94.44 215 GLN A N 1
ATOM 1636 C CA . GLN A 1 215 ? -18.996 2.219 25.324 1.00 94.44 215 GLN A CA 1
ATOM 1637 C C . GLN A 1 215 ? -18.972 3.691 25.753 1.00 94.44 215 GLN A C 1
ATOM 1639 O O . GLN A 1 215 ? -19.209 3.981 26.929 1.00 94.44 215 GLN A O 1
ATOM 1644 N N . GLN A 1 216 ? -18.748 4.618 24.815 1.00 94.81 216 GLN A N 1
ATOM 1645 C CA . GLN A 1 216 ? -18.744 6.058 25.093 1.00 94.81 216 GLN A CA 1
ATOM 1646 C C . GLN A 1 216 ? -20.096 6.538 25.623 1.00 94.81 216 GLN A C 1
ATOM 1648 O O . GLN A 1 216 ? -20.151 7.275 26.612 1.00 94.81 216 GLN A O 1
ATOM 1653 N N . VAL A 1 217 ? -21.192 6.088 25.006 1.00 93.31 217 VAL A N 1
ATOM 1654 C CA . VAL A 1 217 ? -22.558 6.414 25.437 1.00 93.31 217 VAL A CA 1
ATOM 1655 C C . VAL A 1 217 ? -22.812 5.919 26.859 1.00 93.31 217 VAL A C 1
ATOM 1657 O O . VAL A 1 217 ? -23.272 6.697 27.696 1.00 93.31 217 VAL A O 1
ATOM 1660 N N . VAL A 1 218 ? -22.474 4.663 27.160 1.00 91.94 218 VAL A N 1
ATOM 1661 C CA . VAL A 1 218 ? -22.668 4.070 28.492 1.00 91.94 218 VAL A CA 1
ATOM 1662 C C . VAL A 1 218 ? -21.821 4.795 29.537 1.00 91.94 218 VAL A C 1
ATOM 1664 O O . VAL A 1 218 ? -22.348 5.232 30.560 1.00 91.94 218 VAL A O 1
ATOM 1667 N N . PHE A 1 219 ? -20.526 4.991 29.274 1.00 91.88 219 PHE A N 1
ATOM 1668 C CA . PHE A 1 219 ? -19.614 5.667 30.197 1.00 91.88 219 PHE A CA 1
ATOM 1669 C C . PHE A 1 219 ? -20.072 7.098 30.507 1.00 91.88 219 PHE A C 1
ATOM 1671 O O . PHE A 1 219 ? -20.167 7.496 31.673 1.00 91.88 219 PHE A O 1
ATOM 1678 N N . HIS A 1 220 ? -20.388 7.886 29.478 1.00 90.44 220 HIS A N 1
ATOM 1679 C CA . HIS A 1 220 ? -20.824 9.265 29.669 1.00 90.44 220 HIS A CA 1
ATOM 1680 C C . HIS A 1 220 ? -22.228 9.367 30.259 1.00 90.44 220 HIS A C 1
ATOM 1682 O O . HIS A 1 220 ? -22.454 10.246 31.092 1.00 90.44 220 HIS A O 1
ATOM 1688 N N . GLY A 1 221 ? -23.147 8.475 29.883 1.00 90.25 221 GLY A N 1
ATOM 1689 C CA . GLY A 1 221 ? -24.476 8.380 30.480 1.00 90.25 221 GLY A CA 1
ATOM 1690 C C . GLY A 1 221 ? -24.394 8.114 31.980 1.00 90.25 221 GLY A C 1
ATOM 1691 O O . GLY A 1 221 ? -24.970 8.864 32.766 1.00 90.25 221 GLY A O 1
ATOM 1692 N N . ALA A 1 222 ? -23.583 7.136 32.389 1.00 90.00 222 ALA A N 1
ATOM 1693 C CA . ALA A 1 222 ? -23.352 6.818 33.796 1.00 90.00 222 ALA A CA 1
ATOM 1694 C C . ALA A 1 222 ? -22.782 8.020 34.563 1.00 90.00 222 ALA A C 1
ATOM 1696 O O . ALA A 1 222 ? -23.309 8.427 35.594 1.00 90.00 222 ALA A O 1
ATOM 1697 N N . ARG A 1 223 ? -21.743 8.666 34.023 1.00 87.88 223 ARG A N 1
ATOM 1698 C CA . ARG A 1 223 ? -21.102 9.812 34.685 1.00 87.88 223 ARG A CA 1
ATOM 1699 C C . ARG A 1 223 ? -21.972 11.061 34.761 1.00 87.88 223 ARG A C 1
ATOM 1701 O O . ARG A 1 223 ? -21.778 11.868 35.669 1.00 87.88 223 ARG A O 1
ATOM 1708 N N . LYS A 1 224 ? -22.905 11.234 33.826 1.00 88.31 224 LYS A N 1
ATOM 1709 C CA . LYS A 1 224 ? -23.901 12.312 33.853 1.00 88.31 224 LYS A CA 1
ATOM 1710 C C . LYS A 1 224 ? -25.120 11.982 34.724 1.00 88.31 224 LYS A C 1
ATOM 1712 O O . LYS A 1 224 ? -25.964 12.856 34.891 1.00 88.31 224 LYS A O 1
ATOM 1717 N N . GLY A 1 225 ? -25.201 10.773 35.288 1.00 88.06 225 GLY A N 1
ATOM 1718 C CA . GLY A 1 225 ? -26.345 10.321 36.084 1.00 88.06 225 GLY A CA 1
ATOM 1719 C C . GLY A 1 225 ? -27.596 10.054 35.246 1.00 88.06 225 GLY A C 1
ATOM 1720 O O . GLY A 1 225 ? -28.706 10.232 35.728 1.00 88.06 225 GLY A O 1
ATOM 1721 N N . TYR A 1 226 ? -27.432 9.686 33.972 1.00 90.69 226 TYR A N 1
ATOM 1722 C CA . TYR A 1 226 ? -28.541 9.312 33.082 1.00 90.69 226 TYR A CA 1
ATOM 1723 C C . TYR A 1 226 ? -28.920 7.832 33.195 1.00 90.69 226 TYR A C 1
ATOM 1725 O O . TYR A 1 226 ? -29.852 7.388 32.532 1.00 90.69 226 TYR A O 1
ATOM 1733 N N . VAL A 1 227 ? -28.174 7.066 33.992 1.00 87.69 227 VAL A N 1
ATOM 1734 C CA . VAL A 1 227 ? -28.462 5.663 34.289 1.00 87.69 227 VAL A CA 1
ATOM 1735 C C . VAL A 1 227 ? -29.064 5.604 35.686 1.00 87.69 227 VAL A C 1
ATOM 1737 O O . VAL A 1 227 ? -28.414 6.010 36.652 1.00 87.69 227 VAL A O 1
ATOM 1740 N N . ASP A 1 228 ? -30.300 5.116 35.783 1.00 85.00 228 ASP A N 1
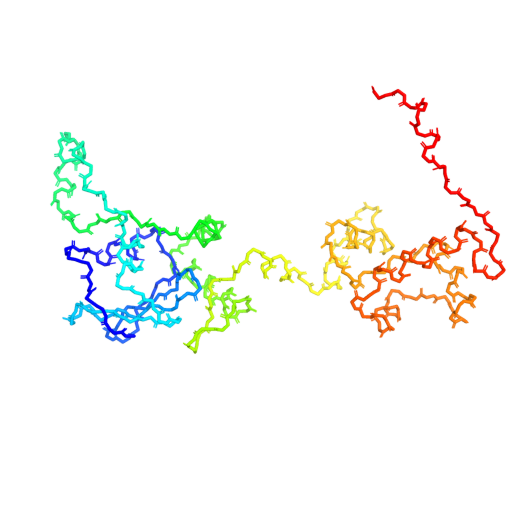ATOM 1741 C CA . ASP A 1 228 ? -31.011 4.991 37.054 1.00 85.00 228 ASP A CA 1
ATOM 1742 C C . ASP A 1 228 ? -30.187 4.176 38.061 1.00 85.00 228 ASP A C 1
ATOM 1744 O O . ASP A 1 228 ? -29.666 3.108 37.746 1.00 85.00 228 ASP A O 1
ATOM 1748 N N . GLY A 1 229 ? -30.058 4.693 39.285 1.00 83.12 229 GLY A N 1
ATOM 1749 C CA . GLY A 1 229 ? -29.271 4.060 40.349 1.00 83.12 229 GLY A CA 1
ATOM 1750 C C . GLY A 1 229 ? -27.785 4.440 40.381 1.00 83.12 229 GLY A C 1
ATOM 1751 O O . GLY A 1 229 ? -27.102 4.071 41.335 1.00 83.12 229 GLY A O 1
ATOM 1752 N N . ILE A 1 230 ? -27.284 5.223 39.417 1.00 85.50 230 ILE A N 1
ATOM 1753 C CA . ILE A 1 230 ? -25.899 5.715 39.407 1.00 85.50 230 ILE A CA 1
ATOM 1754 C C . ILE A 1 230 ? -25.865 7.226 39.655 1.00 85.50 230 ILE A C 1
ATOM 1756 O O . ILE A 1 230 ? -26.304 8.023 38.828 1.00 85.50 230 ILE A O 1
ATOM 1760 N N . GLU A 1 231 ? -25.285 7.632 40.788 1.00 85.06 231 GLU A N 1
ATOM 1761 C CA . GLU A 1 231 ? -25.064 9.049 41.088 1.00 85.06 231 GLU A CA 1
ATOM 1762 C C . GLU A 1 231 ? -24.084 9.694 40.098 1.00 85.06 231 GLU A C 1
ATOM 1764 O O . GLU A 1 231 ? -23.024 9.146 39.773 1.00 85.06 231 GLU A O 1
ATOM 1769 N N . ALA A 1 232 ? -24.429 10.902 39.645 1.00 83.12 232 ALA A N 1
ATOM 1770 C CA . ALA A 1 232 ? -23.609 11.659 38.712 1.00 83.12 232 ALA A CA 1
ATOM 1771 C C . ALA A 1 232 ? -22.232 11.994 39.312 1.00 83.12 232 ALA A C 1
ATOM 1773 O O . ALA A 1 232 ? -22.110 12.475 40.437 1.00 83.12 232 ALA A O 1
ATOM 1774 N N . SER A 1 233 ? -21.183 11.829 38.507 1.00 78.62 233 SER A N 1
ATOM 1775 C CA . SER A 1 233 ? -19.821 12.276 38.815 1.00 78.62 233 SER A CA 1
ATOM 1776 C C . SER A 1 233 ? -19.260 13.027 37.604 1.00 78.62 233 SER A C 1
ATOM 1778 O O . SER A 1 233 ? -18.523 12.452 36.780 1.00 78.62 233 SER A O 1
ATOM 1780 N N . PRO A 1 234 ? -19.643 14.311 37.453 1.00 67.81 234 PRO A N 1
ATOM 1781 C CA . PRO A 1 234 ? -19.261 15.110 36.302 1.00 67.81 234 PRO A CA 1
ATOM 1782 C C . PRO A 1 234 ? -17.738 15.231 36.194 1.00 67.81 234 PRO A C 1
ATOM 1784 O O . PRO A 1 234 ? -17.017 15.288 37.189 1.00 67.81 234 PRO A O 1
ATOM 1787 N N . VAL A 1 235 ? -17.232 15.249 34.963 1.00 64.56 235 VAL A N 1
ATOM 1788 C CA . VAL A 1 235 ? -15.829 15.590 34.688 1.00 64.56 235 VAL A CA 1
ATOM 1789 C C . VAL A 1 235 ? -15.646 17.096 34.833 1.00 64.56 235 VAL A C 1
ATOM 1791 O O . VAL A 1 235 ? -16.586 17.852 34.588 1.00 64.56 235 VAL A O 1
ATOM 1794 N N . ALA A 1 236 ? -14.437 17.529 35.195 1.00 65.50 236 ALA A N 1
ATOM 1795 C CA . ALA A 1 236 ? -14.070 18.938 35.166 1.00 65.50 236 ALA A CA 1
ATOM 1796 C C . ALA A 1 236 ? -14.397 19.519 33.777 1.00 65.50 236 ALA A C 1
ATOM 1798 O O . ALA A 1 236 ? -13.902 19.024 32.761 1.00 65.50 236 ALA A O 1
ATOM 1799 N N . GLY A 1 237 ? -15.301 20.499 33.735 1.00 63.25 237 GLY A N 1
ATOM 1800 C CA . GLY A 1 237 ? -15.761 21.112 32.490 1.00 63.25 237 GLY A CA 1
ATOM 1801 C C . GLY A 1 237 ? -14.669 21.944 31.820 1.00 63.25 237 GLY A C 1
ATOM 1802 O O . GLY A 1 237 ? -13.614 22.188 32.404 1.00 63.25 237 GLY A O 1
ATOM 1803 N N . PHE A 1 238 ? -14.937 22.429 30.605 1.00 63.59 238 PHE A N 1
ATOM 1804 C CA . PHE A 1 238 ? -13.995 23.255 29.836 1.00 63.59 238 PHE A CA 1
ATOM 1805 C C . PHE A 1 238 ? -13.451 24.467 30.620 1.00 63.59 238 PHE A C 1
ATOM 1807 O O . PHE A 1 238 ? -12.306 24.861 30.415 1.00 63.59 238 PHE A O 1
ATOM 1814 N N . ASP A 1 239 ? -14.225 25.019 31.559 1.00 65.75 239 ASP A N 1
ATOM 1815 C CA . ASP A 1 239 ? -13.805 26.155 32.389 1.00 65.75 239 ASP A CA 1
ATOM 1816 C C . ASP A 1 239 ? -12.689 25.818 33.387 1.00 65.75 239 ASP A C 1
ATOM 1818 O O . ASP A 1 239 ? -11.871 26.680 33.694 1.00 65.75 239 ASP A O 1
ATOM 1822 N N . ALA A 1 240 ? -12.590 24.564 33.836 1.00 61.97 240 ALA A N 1
ATOM 1823 C CA . ALA A 1 240 ? -11.533 24.120 34.747 1.00 61.97 240 ALA A CA 1
ATOM 1824 C C . ALA A 1 240 ? -10.152 24.021 34.068 1.00 61.97 240 ALA A C 1
ATOM 1826 O O . ALA A 1 240 ? -9.132 23.986 34.750 1.00 61.97 240 ALA A O 1
ATOM 1827 N N . TRP A 1 241 ? -10.113 23.989 32.731 1.00 53.78 241 TRP A N 1
ATOM 1828 C CA . TRP A 1 241 ? -8.878 23.922 31.943 1.00 53.78 241 TRP A CA 1
ATOM 1829 C C . TRP A 1 241 ? -8.321 25.304 31.581 1.00 53.78 241 TRP A C 1
ATOM 1831 O O . TRP A 1 241 ? -7.147 25.417 31.248 1.00 53.78 241 TRP A O 1
ATOM 1841 N N . ARG A 1 242 ? -9.128 26.371 31.681 1.00 57.97 242 ARG A N 1
ATOM 1842 C CA . ARG A 1 242 ? -8.708 27.751 31.365 1.00 57.97 242 ARG A CA 1
ATOM 1843 C C . ARG A 1 242 ? -7.719 28.344 32.372 1.00 57.97 242 ARG A C 1
ATOM 1845 O O . ARG A 1 242 ? -7.083 29.344 32.066 1.00 57.97 242 ARG A O 1
ATOM 1852 N N . SER A 1 243 ? -7.609 27.750 33.557 1.00 57.41 243 SER A N 1
ATOM 1853 C CA . SER A 1 243 ? -6.688 28.165 34.620 1.00 57.41 243 SER A CA 1
ATOM 1854 C C . SER A 1 243 ? -5.373 27.381 34.638 1.00 57.41 243 SER A C 1
ATOM 1856 O O . SER A 1 243 ? -4.565 27.588 35.539 1.00 57.41 243 SER A O 1
ATOM 1858 N N . VAL A 1 244 ? -5.168 26.455 33.697 1.00 58.62 244 VAL A N 1
ATOM 1859 C CA . VAL A 1 244 ? -3.901 25.735 33.552 1.00 58.62 244 VAL A CA 1
ATOM 1860 C C . VAL A 1 244 ? -3.022 26.555 32.608 1.00 58.62 244 VAL A C 1
ATOM 1862 O O . VAL A 1 244 ? -3.227 26.529 31.397 1.00 58.62 244 VAL A O 1
ATOM 1865 N N . GLU A 1 245 ? -2.090 27.333 33.163 1.00 55.53 245 GLU A N 1
ATOM 1866 C CA . GLU A 1 245 ? -1.008 27.930 32.371 1.00 55.53 245 GLU A CA 1
ATOM 1867 C C . GLU A 1 245 ? -0.142 26.790 31.807 1.00 55.53 245 GLU A C 1
ATOM 1869 O O . GLU A 1 245 ? 0.308 25.925 32.561 1.00 55.53 245 GLU A O 1
ATOM 1874 N N . VAL A 1 246 ? 0.018 26.760 30.480 1.00 55.09 246 VAL A N 1
ATOM 1875 C CA . VAL A 1 246 ? 0.853 25.795 29.740 1.00 55.09 246 VAL A CA 1
ATOM 1876 C C . VAL A 1 246 ? 2.230 26.393 29.500 1.00 55.09 246 VAL A C 1
ATOM 1878 O O . VAL A 1 246 ? 2.274 27.570 29.075 1.00 55.09 246 VAL A O 1
#

Radius of gyration: 27.65 Å; chains: 1; bounding box: 64×45×72 Å

Foldseek 3Di:
DKEAADPQAPCCCADVVPQHQQWDDDDQWIWGFAPFKIKTHRVVVRMIAIVVGDDNVPVVLFLADPDDDPPCQCVPPVRNVVCVVNVNHHHGPGDPQNSVQLVVQPVVDDSVVSNVVQQVQQQPQFPDTDNTGHRHDPVSVLVPPDDLVVQQVVQCPDPPQDSLNSLVCCLPPSPQLLRARQDPQQQVLCCQVVVHRDDSVNLCVVQPSNSSVVNVCSNVCLQCVVRPPRDHNDDDDPVNCVPDDD

Sequence (246 aa):
MSHPLPDGVDLEACLFGGQAFTWWSADDTIEGLTRGTRVSIDPVRGTWTSTPDRDEGFLAAYLGRERTRPRALAEDPDLGALARRMPGLRLLDQDPWEGTLAFMISPANNVPRIQATIAKLCRRLGDPVDGTAAVPGPQAVADAERPIEAAHDRLVELDGVGPKVAECILCYALGFDRAFPVDRWVARAGEHLLGEEPTTEAARQRWGDDAAMAQQVVFHGARKGYVDGIEASPVAGFDAWRSVEV